Protein AF-G2KP78-F1 (afdb_monomer)

Sequence (325 aa):
MATDKDKNTEANTQAKPIDFTPARAVVQDGGVITPQSLPDDLTDRQARVMSVLPDAAAATGVAPELLVGMWGRESEFSTHDTMTSPTGVKGDFQVSRVAVVETLAKNGGEIAERLDAQGLKKQADKIEKIHEKAKDMDGDEIRSFVKKNGNLIDSLREAPEATTYTAAFYSKDIAQKLDVDPAEPDSFPIVYAGYNIGPGNAQKLQDGKAASGWEVDANKGLAGKASADKQISSYEKAIEKKLEDPTGQKMLSIVEDVQEQACRPGKSAAATYAPEGELQASMPALRTAFSIAALGDYQRAGTTVDATMEQQFRQAPIAPPMPGA

Organism: Micavibrio aeruginosavorus (strain ARL-13) (NCBI:txid856793)

Foldseek 3Di:
DDDDDDDDDDPPPPPDPDPPPDPQQDDDDDQFDGLVLDDPPDAPLLSQLLRALLVLCVVQVAASLLLLLQLCLQDVSDPDLWDADPVRQTASNSADLLLLLVLLLDCLQVLLVVCVVRVNNVLSVLSVVSNVVRVPDDSVRSVVVCVVCVVSSRVLRSRSNSVSNSVSSSLSVLCVLLVHRSNDLLCSLLSQCCRQQNSVQSNCLVVFHHGDDPSCVVVCVQQNRDTSVSSSVSSSCSSVVSCPPPVNVVSVVSSVSSVVVVVDPDPRPDPDDDPDDDDPDDPPVVVVVVVVVVVVVVPVPDPDDDDDDDDDDDDDDDDDDDDDD

pLDDT: mean 71.1, std 26.06, range [21.25, 98.0]

Secondary structure (DSSP, 8-state):
--------------PPPP----------SS----GGGS-TTS-HHHHHHHTTHHHHHHHHT--HHHHHHHHHHHHTT--SS--B-TTS-BTTTTB-HHHHHHHHHHHHHHHHHHHHHTT-HHHHHHHHHHHHHHTT--HHHHHHHHHHSHHHHHHHHSSHHHHHHHHHHHHHHHHHHHT--TTSGGGHHHHHHHHHH-HHHHHHHHTTPPP-SHHHHHTTTTT-S--HHHHHHHHHHHHHHHHHSHHHHHHHHHHHHHHHHHH-TTSSS------SS-----GGGHHHHHHHHTTTTSSSS-----S-------------PPPP-

Mean predicted aligned error: 15.04 Å

Radius of gyration: 27.26 Å; Cα contacts (8 Å, |Δi|>4): 366; chains: 1; bounding box: 86×87×80 Å

Structure (mmCIF, N/CA/C/O backbone):
data_AF-G2KP78-F1
#
_entry.id   AF-G2KP78-F1
#
loop_
_atom_site.group_PDB
_atom_site.id
_atom_site.type_symbol
_atom_site.label_atom_id
_atom_site.label_alt_id
_atom_site.label_comp_id
_atom_site.label_asym_id
_atom_site.label_entity_id
_atom_site.label_seq_id
_atom_site.pdbx_PDB_ins_code
_atom_site.Cartn_x
_atom_site.Cartn_y
_atom_site.Cartn_z
_atom_site.occupancy
_atom_site.B_iso_or_equiv
_atom_site.auth_seq_id
_atom_site.auth_comp_id
_atom_site.auth_asym_id
_atom_site.auth_atom_id
_atom_site.pdbx_PDB_model_num
ATOM 1 N N . MET A 1 1 ? -9.281 55.910 44.822 1.00 38.81 1 MET A N 1
ATOM 2 C CA . MET A 1 1 ? -8.156 56.113 43.882 1.00 38.81 1 MET A CA 1
ATOM 3 C C . MET A 1 1 ? -7.027 55.226 44.389 1.00 38.81 1 MET A C 1
ATOM 5 O O . MET A 1 1 ? -6.510 55.513 45.452 1.00 38.81 1 MET A O 1
ATOM 9 N N . ALA A 1 2 ? -6.917 53.976 43.940 1.00 37.97 2 ALA A N 1
ATOM 10 C CA . ALA A 1 2 ? -6.355 53.537 42.657 1.00 37.97 2 ALA A CA 1
ATOM 11 C C . ALA A 1 2 ? -4.855 53.855 42.546 1.00 37.97 2 ALA A C 1
ATOM 13 O O . ALA A 1 2 ? -4.501 55.002 42.296 1.00 37.97 2 ALA A O 1
ATOM 14 N N . THR A 1 3 ? -4.012 52.837 42.737 1.00 36.44 3 THR A N 1
ATOM 15 C CA . THR A 1 3 ? -2.815 52.529 41.927 1.00 36.44 3 THR A CA 1
ATOM 16 C C . THR A 1 3 ? -2.211 51.211 42.418 1.00 36.44 3 THR A C 1
ATOM 18 O O . THR A 1 3 ? -1.339 51.190 43.271 1.00 36.44 3 THR A O 1
ATOM 21 N N . ASP A 1 4 ? -2.694 50.110 41.848 1.00 37.56 4 ASP A N 1
ATOM 22 C CA . ASP A 1 4 ? -1.896 48.902 41.648 1.00 37.56 4 ASP A CA 1
ATOM 23 C C . ASP A 1 4 ? -2.006 48.597 40.155 1.00 37.56 4 ASP A C 1
ATOM 25 O O . ASP A 1 4 ? -3.114 48.417 39.644 1.00 37.56 4 ASP A O 1
ATOM 29 N N . LYS A 1 5 ? -0.878 48.640 39.441 1.00 36.62 5 LYS A N 1
ATOM 30 C CA . LYS A 1 5 ? -0.760 48.112 38.081 1.00 36.62 5 LYS A CA 1
ATOM 31 C C . LYS A 1 5 ? 0.616 47.493 37.862 1.00 36.62 5 LYS A C 1
ATOM 33 O O . LYS A 1 5 ? 1.622 48.183 37.733 1.00 36.62 5 LYS A O 1
ATOM 38 N N . ASP A 1 6 ? 0.557 46.170 37.785 1.00 37.69 6 ASP A N 1
ATOM 39 C CA . ASP A 1 6 ? 1.068 45.360 36.683 1.00 37.69 6 ASP A CA 1
ATOM 40 C C . ASP A 1 6 ? 2.588 45.224 36.541 1.00 37.69 6 ASP A C 1
ATOM 42 O O . ASP A 1 6 ? 3.230 45.781 35.650 1.00 37.69 6 ASP A O 1
ATOM 46 N N . LYS A 1 7 ? 3.138 44.308 37.350 1.00 37.88 7 LYS A N 1
ATOM 47 C CA . LYS A 1 7 ? 4.215 43.431 36.881 1.00 37.88 7 LYS A CA 1
ATOM 48 C C . LYS A 1 7 ? 3.618 42.343 35.989 1.00 37.88 7 LYS A C 1
ATOM 50 O O . LYS A 1 7 ? 2.928 41.435 36.447 1.00 37.88 7 LYS A O 1
ATOM 55 N N . ASN A 1 8 ? 3.933 42.474 34.709 1.00 37.22 8 ASN A N 1
ATOM 56 C CA . ASN A 1 8 ? 3.762 41.495 33.650 1.00 37.22 8 ASN A CA 1
ATOM 57 C C . ASN A 1 8 ? 4.300 40.124 34.111 1.00 37.22 8 ASN A C 1
ATOM 59 O O . ASN A 1 8 ? 5.505 39.974 34.313 1.00 37.22 8 ASN A O 1
ATOM 63 N N . THR A 1 9 ? 3.409 39.156 34.334 1.00 34.81 9 THR A N 1
ATOM 64 C CA . THR A 1 9 ? 3.772 37.765 34.632 1.00 34.81 9 THR A CA 1
ATOM 65 C C . THR A 1 9 ? 3.407 36.931 33.415 1.00 34.81 9 THR A C 1
ATOM 67 O O . THR A 1 9 ? 2.241 36.864 33.028 1.00 34.81 9 THR A O 1
ATOM 70 N N . GLU A 1 10 ? 4.429 36.353 32.792 1.00 31.66 10 GLU A N 1
ATOM 71 C CA . GLU A 1 10 ? 4.324 35.441 31.660 1.00 31.66 10 GLU A CA 1
ATOM 72 C C . GLU A 1 10 ? 3.374 34.284 31.995 1.00 31.66 10 GLU A C 1
ATOM 74 O O . GLU A 1 10 ? 3.526 33.594 33.007 1.00 31.66 10 GLU A O 1
ATOM 79 N N . ALA A 1 11 ? 2.379 34.069 31.134 1.00 32.22 11 ALA A N 1
ATOM 80 C CA . ALA A 1 11 ? 1.513 32.906 31.200 1.00 32.22 11 ALA A CA 1
ATOM 81 C C . ALA A 1 11 ? 2.314 31.666 30.779 1.00 32.22 11 ALA A C 1
ATOM 83 O O . ALA A 1 11 ? 2.400 31.317 29.604 1.00 32.22 11 ALA A O 1
ATOM 84 N N . ASN A 1 12 ? 2.904 31.001 31.769 1.00 35.09 12 ASN A N 1
ATOM 85 C CA . ASN A 1 12 ? 3.394 29.637 31.662 1.00 35.09 12 ASN A CA 1
ATOM 86 C C . ASN A 1 12 ? 2.189 28.692 31.516 1.00 35.09 12 ASN A C 1
ATOM 88 O O . ASN A 1 12 ? 1.679 28.147 32.496 1.00 35.09 12 ASN A O 1
ATOM 92 N N . THR A 1 13 ? 1.688 28.521 30.293 1.00 30.89 13 THR A N 1
ATOM 93 C CA . THR A 1 13 ? 0.799 27.405 29.959 1.00 30.89 13 THR A CA 1
ATOM 94 C C . THR A 1 13 ? 1.632 26.134 29.871 1.00 30.89 13 THR A C 1
ATOM 96 O O . THR A 1 13 ? 2.035 25.706 28.791 1.00 30.89 13 THR A O 1
ATOM 99 N N . GLN A 1 14 ? 1.875 25.521 31.031 1.00 30.08 14 GLN A N 1
ATOM 100 C CA . GLN A 1 14 ? 2.181 24.099 31.119 1.00 30.08 14 GLN A CA 1
ATOM 101 C C . GLN A 1 14 ? 1.074 23.342 30.378 1.00 30.08 14 GLN A C 1
ATOM 103 O O . GLN A 1 14 ? -0.084 23.329 30.804 1.00 30.08 14 GLN A O 1
ATOM 108 N N . ALA A 1 15 ? 1.427 22.758 29.233 1.00 28.88 15 ALA A N 1
ATOM 109 C CA . ALA A 1 15 ? 0.562 21.845 28.510 1.00 28.88 15 ALA A CA 1
ATOM 110 C C . ALA A 1 15 ? 0.114 20.741 29.477 1.00 28.88 15 ALA A C 1
ATOM 112 O O . ALA A 1 15 ? 0.941 20.085 30.114 1.00 28.88 15 ALA A O 1
ATOM 113 N N . LYS A 1 16 ? -1.204 20.566 29.619 1.00 25.23 16 LYS A N 1
ATOM 114 C CA . LYS A 1 16 ? -1.759 19.432 30.360 1.00 25.23 16 LYS A CA 1
ATOM 115 C C . LYS A 1 16 ? -1.213 18.140 29.739 1.00 25.23 16 LYS A C 1
ATOM 117 O O . LYS A 1 16 ? -1.273 18.022 28.513 1.00 25.23 16 LYS A O 1
ATOM 122 N N . PRO A 1 17 ? -0.737 17.175 30.544 1.00 25.30 17 PRO A N 1
ATOM 123 C CA . PRO A 1 17 ? -0.445 15.846 30.040 1.00 25.30 17 PRO A CA 1
ATOM 124 C C . PRO A 1 17 ? -1.746 15.286 29.470 1.00 25.30 17 PRO A C 1
ATOM 126 O O . PRO A 1 17 ? -2.762 15.224 30.167 1.00 25.30 17 PRO A O 1
ATOM 129 N N . ILE A 1 18 ? -1.734 14.961 28.183 1.00 26.12 18 ILE A N 1
ATOM 130 C CA . ILE A 1 18 ? -2.812 14.201 27.565 1.00 26.12 18 ILE A CA 1
ATOM 131 C C . ILE A 1 18 ? -2.735 12.804 28.184 1.00 26.12 18 ILE A C 1
ATOM 133 O O . ILE A 1 18 ? -1.676 12.180 28.192 1.00 26.12 18 ILE A O 1
ATOM 137 N N . ASP A 1 19 ? -3.841 12.359 28.771 1.00 21.25 19 ASP A N 1
ATOM 138 C CA . ASP A 1 19 ? -3.992 11.014 29.313 1.00 21.25 19 ASP A CA 1
ATOM 139 C C . ASP A 1 19 ? -4.043 10.022 28.142 1.00 21.25 19 ASP A C 1
ATOM 141 O O . ASP A 1 19 ? -5.076 9.838 27.494 1.00 21.25 19 ASP A O 1
ATOM 145 N N . PHE A 1 20 ? -2.885 9.453 27.806 1.00 28.00 20 PHE A N 1
ATOM 146 C CA . PHE A 1 20 ? -2.743 8.416 26.792 1.00 28.00 20 PHE A CA 1
ATOM 147 C C . PHE A 1 20 ? -3.026 7.062 27.430 1.00 28.00 20 PHE A C 1
ATOM 149 O O . PHE A 1 20 ? -2.118 6.295 27.742 1.00 28.00 20 PHE A O 1
ATOM 156 N N . THR A 1 21 ? -4.305 6.750 27.613 1.00 22.20 21 THR A N 1
ATOM 157 C CA . THR A 1 21 ? -4.691 5.345 27.721 1.00 22.20 21 THR A CA 1
ATOM 158 C C . THR A 1 21 ? -4.672 4.782 26.294 1.00 22.20 21 THR A C 1
ATOM 160 O O . THR A 1 21 ? -5.535 5.180 25.505 1.00 22.20 21 THR A O 1
ATOM 163 N N . PRO A 1 22 ? -3.709 3.917 25.905 1.00 27.23 22 PRO A N 1
ATOM 164 C CA . PRO A 1 22 ? -3.783 3.230 24.619 1.00 27.23 22 PRO A CA 1
ATOM 165 C C . PRO A 1 22 ? -5.138 2.534 24.544 1.00 27.23 22 PRO A C 1
ATOM 167 O O . PRO A 1 22 ? -5.597 1.982 25.550 1.00 27.23 22 PRO A O 1
ATOM 170 N N . ALA A 1 23 ? -5.800 2.606 23.387 1.00 29.36 23 ALA A N 1
ATOM 171 C CA . ALA A 1 23 ? -7.042 1.886 23.155 1.00 29.36 23 ALA A CA 1
ATOM 172 C C . ALA A 1 23 ? -6.776 0.409 23.467 1.00 29.36 23 ALA A C 1
ATOM 174 O O . ALA A 1 23 ? -6.118 -0.295 22.706 1.00 29.36 23 ALA A O 1
ATOM 175 N N . ARG A 1 24 ? -7.198 -0.037 24.656 1.00 27.30 24 ARG A N 1
ATOM 176 C CA . ARG A 1 24 ? -7.090 -1.431 25.061 1.00 27.30 24 ARG A CA 1
ATOM 177 C C . ARG A 1 24 ? -7.994 -2.202 24.114 1.00 27.30 24 ARG A C 1
ATOM 179 O O . ARG A 1 24 ? -9.211 -2.150 24.268 1.00 27.30 24 ARG A O 1
ATOM 186 N N . ALA A 1 25 ? -7.396 -2.885 23.146 1.00 30.06 25 ALA A N 1
ATOM 187 C CA . ALA A 1 25 ? -8.075 -3.937 22.417 1.00 30.06 25 ALA A CA 1
ATOM 188 C C . ALA A 1 25 ? -8.520 -4.997 23.444 1.00 30.06 25 ALA A C 1
ATOM 190 O O . ALA A 1 25 ? -7.713 -5.628 24.125 1.00 30.06 25 ALA A O 1
ATOM 191 N N . VAL A 1 26 ? -9.832 -5.090 23.605 1.00 26.08 26 VAL A N 1
ATOM 192 C CA . VAL A 1 26 ? -10.630 -6.057 24.370 1.00 26.08 26 VAL A CA 1
ATOM 193 C C . VAL A 1 26 ? -11.561 -6.594 23.266 1.00 26.08 26 VAL A C 1
ATOM 195 O O . VAL A 1 26 ? -12.234 -5.771 22.659 1.00 26.08 26 VAL A O 1
ATOM 198 N N . VAL A 1 27 ? -11.630 -7.867 22.857 1.00 33.38 27 VAL A N 1
ATOM 199 C CA . VAL A 1 27 ? -11.401 -9.163 23.518 1.00 33.38 27 VAL A CA 1
ATOM 200 C C . VAL A 1 27 ? -11.280 -10.293 22.472 1.00 33.38 27 VAL A C 1
ATOM 202 O O . VAL A 1 27 ? -11.723 -10.139 21.342 1.00 33.38 27 VAL A O 1
ATOM 205 N N . GLN A 1 28 ? -10.688 -11.407 22.926 1.00 35.19 28 GLN A N 1
ATOM 206 C CA . GLN A 1 28 ? -10.781 -12.817 22.493 1.00 35.19 28 GLN A CA 1
ATOM 207 C C . GLN A 1 28 ? -11.704 -13.148 21.306 1.00 35.19 28 GLN A C 1
ATOM 209 O O . GLN A 1 28 ? -12.911 -13.266 21.476 1.00 35.19 28 GLN A O 1
ATOM 214 N N . ASP A 1 29 ? -11.094 -13.367 20.146 1.00 37.50 29 ASP A N 1
ATOM 215 C CA . ASP A 1 29 ? -11.251 -14.516 19.236 1.00 37.50 29 ASP A CA 1
ATOM 216 C C . ASP A 1 29 ? -10.843 -14.048 17.835 1.00 37.50 29 ASP A C 1
ATOM 218 O O . ASP A 1 29 ? -11.456 -13.156 17.263 1.00 37.50 29 ASP A O 1
ATOM 222 N N . GLY A 1 30 ? -9.775 -14.638 17.291 1.00 35.88 30 GLY A N 1
ATOM 223 C CA . GLY A 1 30 ? -9.313 -14.366 15.926 1.00 35.88 30 GLY A CA 1
ATOM 224 C C . GLY A 1 30 ? -8.318 -13.206 15.790 1.00 35.88 30 GLY A C 1
ATOM 225 O O . GLY A 1 30 ? -8.687 -12.066 15.544 1.00 35.88 30 GLY A O 1
ATOM 226 N N . GLY A 1 31 ? -7.023 -13.519 15.877 1.00 40.47 31 GLY A N 1
ATOM 227 C CA . GLY A 1 31 ? -5.983 -12.809 15.114 1.00 40.47 31 GLY A CA 1
ATOM 228 C C . GLY A 1 31 ? -5.539 -11.407 15.550 1.00 40.47 31 GLY A C 1
ATOM 229 O O . GLY A 1 31 ? -4.665 -10.851 14.893 1.00 40.47 31 GLY A O 1
ATOM 230 N N . VAL A 1 32 ? -6.055 -10.819 16.633 1.00 42.69 32 VAL A N 1
ATOM 231 C CA . VAL A 1 32 ? -5.582 -9.490 17.071 1.00 42.69 32 VAL A CA 1
ATOM 232 C C . VAL A 1 32 ? -4.235 -9.595 17.793 1.00 42.69 32 VAL A C 1
ATOM 234 O O . VAL A 1 32 ? -4.123 -10.231 18.844 1.00 42.69 32 VAL A O 1
ATOM 237 N N . ILE A 1 33 ? -3.220 -8.916 17.253 1.00 47.09 33 ILE A N 1
ATOM 238 C CA . ILE A 1 33 ? -1.920 -8.702 17.901 1.00 47.09 33 ILE A CA 1
ATOM 239 C C . ILE A 1 33 ? -2.171 -7.885 19.164 1.00 47.09 33 ILE A C 1
ATOM 241 O O . ILE A 1 33 ? -2.498 -6.698 19.105 1.00 47.09 33 ILE A O 1
ATOM 245 N N . THR A 1 34 ? -2.060 -8.509 20.333 1.00 44.66 34 THR A N 1
ATOM 246 C CA . THR A 1 34 ? -2.176 -7.761 21.584 1.00 44.66 34 THR A CA 1
ATOM 247 C C . THR A 1 34 ? -1.011 -6.775 21.684 1.00 44.66 34 THR A C 1
ATOM 249 O O . THR A 1 34 ? 0.121 -7.192 21.453 1.00 44.66 34 THR A O 1
ATOM 252 N N . PRO A 1 35 ? -1.215 -5.516 22.112 1.00 43.72 35 PRO A N 1
ATOM 253 C CA . PRO A 1 35 ? -0.131 -4.535 22.244 1.00 43.72 35 PRO A CA 1
ATOM 254 C C . PRO A 1 35 ? 1.081 -5.018 23.062 1.00 43.72 35 PRO A C 1
ATOM 256 O O . PRO A 1 35 ? 2.176 -4.509 22.883 1.00 43.72 35 PRO A O 1
ATOM 259 N N . GLN A 1 36 ? 0.897 -6.021 23.930 1.00 46.25 36 GLN A N 1
ATOM 260 C CA . GLN A 1 36 ? 1.955 -6.643 24.734 1.00 46.25 36 GLN A CA 1
ATOM 261 C C . GLN A 1 36 ? 2.979 -7.468 23.933 1.00 46.25 36 GLN A C 1
ATOM 263 O O . GLN A 1 36 ? 4.016 -7.811 24.492 1.00 46.25 36 GLN A O 1
ATOM 268 N N . SER A 1 37 ? 2.702 -7.829 22.674 1.00 57.62 37 SER A N 1
ATOM 269 C CA . SER A 1 37 ? 3.641 -8.578 21.823 1.00 57.62 37 SER A CA 1
ATOM 270 C C . SER A 1 37 ? 4.462 -7.688 20.889 1.00 57.62 37 SER A C 1
ATOM 272 O O . SER A 1 37 ? 5.341 -8.199 20.201 1.00 57.62 37 SER A O 1
ATOM 274 N N . LEU A 1 38 ? 4.180 -6.382 20.835 1.00 68.69 38 LEU A N 1
ATOM 275 C CA . LEU A 1 38 ? 4.970 -5.436 20.050 1.00 68.69 38 LEU A CA 1
ATOM 276 C C . LEU A 1 38 ? 6.119 -4.874 20.903 1.00 68.69 38 LEU A C 1
ATOM 278 O O . LEU A 1 38 ? 5.926 -4.649 22.097 1.00 68.69 38 LEU A O 1
ATOM 282 N N . PRO A 1 39 ? 7.304 -4.622 20.320 1.00 72.69 39 PRO A N 1
ATOM 283 C CA . PRO A 1 39 ? 8.397 -3.983 21.044 1.00 72.69 39 PRO A CA 1
ATOM 284 C C . PRO A 1 39 ? 8.035 -2.577 21.543 1.00 72.69 39 PRO A C 1
ATOM 286 O O . PRO A 1 39 ? 7.486 -1.766 20.796 1.00 72.69 39 PRO A O 1
ATOM 289 N N . ASP A 1 40 ? 8.423 -2.265 22.783 1.00 75.38 40 ASP A N 1
ATOM 290 C CA . ASP A 1 40 ? 8.156 -0.972 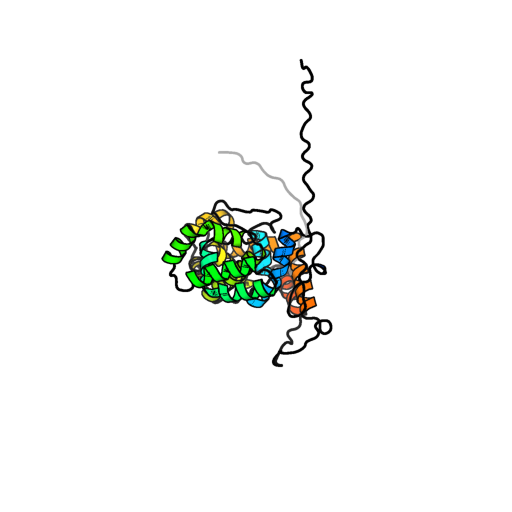23.438 1.00 75.38 40 ASP A CA 1
ATOM 291 C C . ASP A 1 40 ? 8.904 0.216 22.799 1.00 75.38 40 ASP A C 1
ATOM 293 O O . ASP A 1 40 ? 8.621 1.374 23.104 1.00 75.38 40 ASP A O 1
ATOM 297 N N . ASP A 1 41 ? 9.885 -0.048 21.934 1.00 82.06 41 ASP A N 1
ATOM 298 C CA . ASP A 1 41 ? 10.701 0.964 21.259 1.00 82.06 41 ASP A CA 1
ATOM 299 C C . ASP A 1 41 ? 10.168 1.348 19.862 1.00 82.06 41 ASP A C 1
ATOM 301 O O . ASP A 1 41 ? 10.848 2.047 19.107 1.00 82.06 41 ASP A O 1
ATOM 305 N N . LEU A 1 42 ? 8.960 0.898 19.501 1.00 82.06 42 LEU A N 1
ATOM 306 C CA . LEU A 1 42 ? 8.222 1.407 18.344 1.00 82.06 42 LEU A CA 1
ATOM 307 C C . LEU A 1 42 ? 7.562 2.755 18.660 1.00 82.06 42 LEU A C 1
ATOM 309 O O . LEU A 1 42 ? 7.085 2.998 19.767 1.00 82.06 42 LEU A O 1
ATOM 313 N N . THR A 1 43 ? 7.462 3.629 17.657 1.00 84.25 43 THR A N 1
ATOM 314 C CA . THR A 1 43 ? 6.568 4.794 17.763 1.00 84.25 43 THR A CA 1
ATOM 315 C C . THR A 1 43 ? 5.100 4.350 17.729 1.00 84.25 43 THR A C 1
ATOM 317 O O . THR A 1 43 ? 4.790 3.288 17.189 1.00 84.25 43 THR A O 1
ATOM 320 N N . ASP A 1 44 ? 4.173 5.180 18.229 1.00 81.56 44 ASP A N 1
ATOM 321 C CA . ASP A 1 44 ? 2.722 4.910 18.132 1.00 81.56 44 ASP A CA 1
ATOM 322 C C . ASP A 1 44 ? 2.303 4.604 16.688 1.00 81.56 44 ASP A C 1
ATOM 324 O O . ASP A 1 44 ? 1.610 3.628 16.409 1.00 81.56 44 ASP A O 1
ATOM 328 N N . ARG A 1 45 ? 2.803 5.403 15.741 1.00 84.81 45 ARG A N 1
ATOM 329 C CA . ARG A 1 45 ? 2.499 5.229 14.324 1.00 84.81 45 ARG A CA 1
ATOM 330 C C . ARG A 1 45 ? 2.985 3.879 13.791 1.00 84.81 45 ARG A C 1
ATOM 332 O O . ARG A 1 45 ? 2.221 3.190 13.119 1.00 84.81 45 ARG A O 1
ATOM 339 N N . GLN A 1 46 ? 4.214 3.481 14.127 1.00 87.25 46 GLN A N 1
ATOM 340 C CA . GLN A 1 46 ? 4.770 2.182 13.736 1.00 87.25 46 GLN A CA 1
ATOM 341 C C . GLN A 1 46 ? 4.003 1.024 14.371 1.00 87.25 46 GLN A C 1
ATOM 343 O O . GLN A 1 46 ? 3.660 0.071 13.675 1.00 87.25 46 GLN A O 1
ATOM 348 N N . ALA A 1 47 ? 3.673 1.124 15.660 1.00 84.50 47 ALA A N 1
ATOM 349 C CA . ALA A 1 47 ? 2.888 0.115 16.360 1.00 84.50 47 ALA A CA 1
ATOM 350 C C . ALA A 1 47 ? 1.509 -0.088 15.710 1.00 84.50 47 ALA A C 1
ATOM 352 O O . ALA A 1 47 ? 1.064 -1.222 15.567 1.00 84.50 47 ALA A O 1
ATOM 353 N N . ARG A 1 48 ? 0.866 0.989 15.242 1.00 86.44 48 ARG A N 1
ATOM 354 C CA . ARG A 1 48 ? -0.434 0.937 14.550 1.00 86.44 48 ARG A CA 1
ATOM 355 C C . ARG A 1 48 ? -0.362 0.374 13.128 1.00 86.44 48 ARG A C 1
ATOM 357 O O . ARG A 1 48 ? -1.306 -0.269 12.683 1.00 86.44 48 ARG A O 1
ATOM 364 N N . VAL A 1 49 ? 0.739 0.579 12.397 1.00 89.75 49 VAL A N 1
ATOM 365 C CA . VAL A 1 49 ? 0.967 -0.161 11.138 1.00 89.75 49 VAL A CA 1
ATOM 366 C C . VAL A 1 49 ? 1.126 -1.649 11.449 1.00 89.75 49 VAL A C 1
ATOM 368 O O . VAL A 1 49 ? 0.438 -2.487 10.866 1.00 89.75 49 VAL A O 1
ATOM 371 N N . MET A 1 50 ? 1.996 -1.968 12.406 1.00 86.00 50 MET A N 1
ATOM 372 C CA . MET A 1 50 ? 2.339 -3.341 12.771 1.00 86.00 50 MET A CA 1
ATOM 373 C C . MET A 1 50 ? 1.178 -4.113 13.392 1.00 86.00 50 MET A C 1
ATOM 375 O O . MET A 1 50 ? 1.129 -5.328 13.237 1.00 86.00 50 MET A O 1
ATOM 379 N N . SER A 1 51 ? 0.220 -3.437 14.033 1.00 83.12 51 SER A N 1
ATOM 380 C CA . SER A 1 51 ? -0.960 -4.088 14.604 1.00 83.12 51 SER A CA 1
ATOM 381 C C . SER A 1 51 ? -1.886 -4.694 13.548 1.00 83.12 51 SER A C 1
ATOM 383 O O . SER A 1 51 ? -2.661 -5.580 13.887 1.00 83.12 51 SER A O 1
ATOM 385 N N . VAL A 1 52 ? -1.822 -4.225 12.293 1.00 85.88 52 VAL A N 1
ATOM 386 C CA . VAL A 1 52 ? -2.717 -4.686 11.217 1.00 85.88 52 VAL A CA 1
ATOM 387 C C . VAL A 1 52 ? -1.993 -5.282 10.009 1.00 85.88 52 VAL A C 1
ATOM 389 O O . VAL A 1 52 ? -2.619 -5.991 9.227 1.00 85.88 52 VAL A O 1
ATOM 392 N N . LEU A 1 53 ? -0.695 -5.009 9.825 1.00 89.44 53 LEU A N 1
ATOM 393 C CA . LEU A 1 53 ? 0.064 -5.464 8.652 1.00 89.44 53 LEU A CA 1
ATOM 394 C C . LEU A 1 53 ? 0.028 -6.992 8.471 1.00 89.44 53 LEU A C 1
ATOM 396 O O . LEU A 1 53 ? -0.246 -7.420 7.349 1.00 89.44 53 LEU A O 1
ATOM 400 N N . PRO A 1 54 ? 0.220 -7.826 9.514 1.00 84.44 54 PRO A N 1
ATOM 401 C CA . PRO A 1 54 ? 0.158 -9.280 9.357 1.00 84.44 54 PRO A CA 1
ATOM 402 C C . PRO A 1 54 ? -1.223 -9.786 8.913 1.00 84.44 54 PRO A C 1
ATOM 404 O O . PRO A 1 54 ? -1.293 -10.666 8.056 1.00 84.44 54 PRO A O 1
ATOM 407 N N . ASP A 1 55 ? -2.317 -9.208 9.428 1.00 83.06 55 ASP A N 1
ATOM 408 C CA . ASP A 1 55 ? -3.671 -9.559 8.971 1.00 83.06 55 ASP A CA 1
ATOM 409 C C . ASP A 1 55 ? -3.928 -9.066 7.543 1.00 83.06 55 ASP A C 1
ATOM 411 O O . ASP A 1 55 ? -4.471 -9.803 6.728 1.00 83.06 55 ASP A O 1
ATOM 415 N N . ALA A 1 56 ? -3.488 -7.853 7.200 1.00 87.12 56 ALA A N 1
ATOM 416 C CA . ALA A 1 56 ? -3.613 -7.321 5.845 1.00 87.12 56 ALA A CA 1
ATOM 417 C C . ALA A 1 56 ? -2.860 -8.183 4.815 1.00 87.12 56 ALA A C 1
ATOM 419 O O . ALA A 1 56 ? -3.388 -8.439 3.731 1.00 87.12 56 ALA A O 1
ATOM 420 N N . ALA A 1 57 ? -1.664 -8.672 5.158 1.00 84.62 57 ALA A N 1
ATOM 421 C CA . ALA A 1 57 ? -0.908 -9.623 4.345 1.00 84.62 57 ALA A CA 1
ATOM 422 C C . ALA A 1 57 ? -1.682 -10.939 4.167 1.00 84.62 57 ALA A C 1
ATOM 424 O O . ALA A 1 57 ? -1.937 -11.364 3.040 1.00 84.62 57 ALA A O 1
ATOM 425 N N . ALA A 1 58 ? -2.157 -11.535 5.266 1.00 82.75 58 ALA A N 1
ATOM 426 C CA . ALA A 1 58 ? -2.920 -12.783 5.234 1.00 82.75 58 ALA A CA 1
ATOM 427 C C . ALA A 1 58 ? -4.237 -12.662 4.443 1.00 82.75 58 ALA A C 1
ATOM 429 O O . ALA A 1 58 ? -4.589 -13.554 3.676 1.00 82.75 58 ALA A O 1
ATOM 430 N N . ALA A 1 59 ? -4.946 -11.540 4.582 1.00 83.19 59 ALA A N 1
ATOM 431 C CA . ALA A 1 59 ? -6.192 -11.247 3.874 1.00 83.19 59 ALA A CA 1
ATOM 432 C C . ALA A 1 59 ? -6.017 -11.157 2.354 1.00 83.19 59 ALA A C 1
ATOM 434 O O . ALA A 1 59 ? -6.924 -11.461 1.575 1.00 83.19 59 ALA A O 1
ATOM 435 N N . THR A 1 60 ? -4.855 -10.672 1.925 1.00 88.00 60 THR A N 1
ATOM 436 C CA . THR A 1 60 ? -4.619 -10.314 0.528 1.00 88.00 60 THR A CA 1
ATOM 437 C C . THR A 1 60 ? -3.757 -11.321 -0.216 1.00 88.00 60 THR A C 1
ATOM 439 O O . THR A 1 60 ? -3.783 -11.316 -1.446 1.00 88.00 60 THR A O 1
ATOM 442 N N . GLY A 1 61 ? -3.035 -12.184 0.505 1.00 82.88 61 GLY A N 1
ATOM 443 C CA . GLY A 1 61 ? -2.009 -13.064 -0.054 1.00 82.88 61 GLY A CA 1
ATOM 444 C C . GLY A 1 61 ? -0.731 -12.320 -0.448 1.00 82.88 61 GLY A C 1
ATOM 445 O O . GLY A 1 61 ? 0.155 -12.912 -1.048 1.00 82.88 61 GLY A O 1
ATOM 446 N N . VAL A 1 62 ? -0.627 -11.024 -0.139 1.00 87.06 62 VAL A N 1
ATOM 447 C CA . VAL A 1 62 ? 0.571 -10.229 -0.416 1.00 87.06 62 VAL A CA 1
ATOM 448 C C . VAL A 1 62 ? 1.623 -10.546 0.639 1.00 87.06 62 VAL A C 1
ATOM 450 O O . VAL A 1 62 ? 1.334 -10.469 1.836 1.00 87.06 62 VAL A O 1
ATOM 453 N N . ALA A 1 63 ? 2.844 -10.857 0.204 1.00 85.50 63 ALA A N 1
ATOM 454 C CA . ALA A 1 63 ? 3.950 -11.130 1.111 1.00 85.50 63 ALA A CA 1
ATOM 455 C C . ALA A 1 63 ? 4.193 -9.950 2.076 1.00 85.50 63 ALA A C 1
ATOM 457 O O . ALA A 1 63 ? 4.249 -8.791 1.633 1.00 85.50 63 ALA A O 1
ATOM 458 N N . PRO A 1 64 ? 4.373 -10.198 3.386 1.00 86.75 64 PRO A N 1
ATOM 459 C CA . PRO A 1 64 ? 4.707 -9.137 4.326 1.00 86.75 64 PRO A CA 1
ATOM 460 C C . PRO A 1 64 ? 5.993 -8.387 3.969 1.00 86.75 64 PRO A C 1
ATOM 462 O O . PRO A 1 64 ? 6.076 -7.186 4.206 1.00 86.75 64 PRO A O 1
ATOM 465 N N . GLU A 1 65 ? 6.963 -9.057 3.351 1.00 89.38 65 GLU A N 1
ATOM 466 C CA . GLU A 1 65 ? 8.206 -8.484 2.841 1.00 89.38 65 GLU A CA 1
ATOM 467 C C . GLU A 1 65 ? 7.937 -7.384 1.823 1.00 89.38 65 GLU A C 1
ATOM 469 O O . GLU A 1 65 ? 8.486 -6.287 1.933 1.00 89.38 65 GLU A O 1
ATOM 474 N N . LEU A 1 66 ? 7.026 -7.618 0.880 1.00 91.81 66 LEU A N 1
ATOM 475 C CA . LEU A 1 66 ? 6.630 -6.586 -0.066 1.00 91.81 66 LEU A CA 1
ATOM 476 C C . LEU A 1 66 ? 6.012 -5.385 0.666 1.00 91.81 66 LEU A C 1
ATOM 478 O O . LEU A 1 66 ? 6.402 -4.246 0.415 1.00 91.81 66 LEU A O 1
ATOM 482 N N . LEU A 1 67 ? 5.106 -5.615 1.622 1.00 94.00 67 LEU A N 1
ATOM 483 C CA . LEU A 1 67 ? 4.463 -4.531 2.378 1.00 94.00 67 LEU A CA 1
ATOM 484 C C . LEU A 1 67 ? 5.454 -3.745 3.250 1.00 94.00 67 LEU A C 1
ATOM 486 O O . LEU A 1 67 ? 5.411 -2.515 3.266 1.00 94.00 67 LEU A O 1
ATOM 490 N N . VAL A 1 68 ? 6.369 -4.419 3.946 1.00 92.81 68 VAL A N 1
ATOM 491 C CA . VAL A 1 68 ? 7.397 -3.778 4.779 1.00 92.81 68 VAL A CA 1
ATOM 492 C C . VAL A 1 68 ? 8.383 -2.999 3.911 1.00 92.81 68 VAL A C 1
ATOM 494 O O . VAL A 1 68 ? 8.706 -1.853 4.229 1.00 92.81 68 VAL A O 1
ATOM 497 N N . GLY A 1 69 ? 8.816 -3.566 2.785 1.00 91.12 69 GLY A N 1
ATOM 498 C CA . GLY A 1 69 ? 9.704 -2.890 1.843 1.00 91.12 69 GLY A CA 1
ATOM 499 C C . GLY A 1 69 ? 9.056 -1.650 1.228 1.00 91.12 69 GLY A C 1
ATOM 500 O O . GLY A 1 69 ? 9.681 -0.589 1.171 1.00 91.12 69 GLY A O 1
ATOM 501 N N . MET A 1 70 ? 7.773 -1.737 0.860 1.00 95.00 70 MET A N 1
ATOM 502 C CA . MET A 1 70 ? 6.979 -0.590 0.415 1.00 95.00 70 MET A CA 1
ATOM 503 C C . MET A 1 70 ? 6.853 0.470 1.510 1.00 95.00 70 MET A C 1
ATOM 505 O O . MET A 1 70 ? 7.107 1.640 1.249 1.00 95.00 70 MET A O 1
ATOM 509 N N . TRP A 1 71 ? 6.520 0.090 2.743 1.00 94.56 71 TRP A N 1
ATOM 510 C CA . TRP A 1 71 ? 6.409 1.032 3.859 1.00 94.56 71 TRP A CA 1
ATOM 511 C C . TRP A 1 71 ? 7.728 1.777 4.117 1.00 94.56 71 TRP A C 1
ATOM 513 O O . TRP A 1 71 ? 7.749 3.009 4.231 1.00 94.56 71 TRP A O 1
ATOM 523 N N . GLY A 1 72 ? 8.843 1.045 4.130 1.00 92.06 72 GLY A N 1
ATOM 524 C CA . GLY A 1 72 ? 10.178 1.617 4.252 1.00 92.06 72 GLY A CA 1
ATOM 525 C C . GLY A 1 72 ? 10.517 2.551 3.095 1.00 92.06 72 GLY A C 1
ATOM 526 O O . GLY A 1 72 ? 11.060 3.635 3.307 1.00 92.06 72 GLY A O 1
ATOM 527 N N . ARG A 1 73 ? 10.177 2.176 1.861 1.00 91.69 73 ARG A N 1
ATOM 528 C CA . ARG A 1 73 ? 10.521 2.973 0.683 1.00 91.69 73 ARG A CA 1
ATOM 529 C C . ARG A 1 73 ? 9.661 4.222 0.536 1.00 91.69 73 ARG A C 1
ATOM 531 O O . ARG A 1 73 ? 10.186 5.270 0.153 1.00 91.69 73 ARG A O 1
ATOM 538 N N . GLU A 1 74 ? 8.369 4.113 0.798 1.00 91.69 74 GLU A N 1
ATOM 539 C CA . GLU A 1 74 ? 7.409 5.200 0.625 1.00 91.69 74 GLU A CA 1
ATOM 540 C C . GLU A 1 74 ? 7.523 6.239 1.736 1.00 91.69 74 GLU A C 1
ATOM 542 O O . GLU A 1 74 ? 7.316 7.431 1.495 1.00 91.69 74 GLU A O 1
ATOM 547 N N . SER A 1 75 ? 7.869 5.812 2.954 1.00 90.38 75 SER A N 1
ATOM 548 C CA . SER A 1 75 ? 7.820 6.720 4.093 1.00 90.38 75 SER A CA 1
ATOM 549 C C . SER A 1 75 ? 8.909 6.573 5.145 1.00 90.38 75 SER A C 1
ATOM 551 O O . SER A 1 75 ? 8.817 7.208 6.194 1.00 90.38 75 SER A O 1
ATOM 553 N N . GLU A 1 76 ? 9.950 5.782 4.876 1.00 90.06 76 GLU A N 1
ATOM 554 C CA . GLU A 1 76 ? 11.052 5.549 5.820 1.00 90.06 76 GLU A CA 1
ATOM 555 C C . GLU A 1 76 ? 10.540 5.050 7.179 1.00 90.06 76 GLU A C 1
ATOM 557 O O . GLU A 1 76 ? 11.006 5.471 8.238 1.00 90.06 76 GLU A O 1
ATOM 562 N N . PHE A 1 77 ? 9.531 4.169 7.138 1.00 89.44 77 PHE A N 1
ATOM 563 C CA . PHE A 1 77 ? 8.848 3.643 8.322 1.00 89.44 77 PHE A CA 1
ATOM 564 C C . PHE A 1 77 ? 8.254 4.743 9.217 1.00 89.44 77 PHE A C 1
ATOM 566 O O . PHE A 1 77 ? 8.297 4.614 10.443 1.00 89.44 77 PHE A O 1
ATOM 573 N N . SER A 1 78 ? 7.767 5.828 8.590 1.00 79.62 78 SER A N 1
ATOM 574 C CA . SER A 1 78 ? 7.144 7.030 9.167 1.00 79.62 78 SER A CA 1
ATOM 575 C C . SER A 1 78 ? 7.180 7.118 10.691 1.00 79.62 78 SER A C 1
ATOM 577 O O . SER A 1 78 ? 6.366 6.521 11.394 1.00 79.62 78 SER A O 1
ATOM 579 N N . THR A 1 79 ? 8.046 7.978 11.212 1.00 66.75 79 THR A N 1
ATOM 580 C CA . THR A 1 79 ? 8.002 8.400 12.622 1.00 66.75 79 THR A CA 1
ATOM 581 C C . THR A 1 79 ? 7.212 9.694 12.837 1.00 66.75 79 THR A C 1
ATOM 583 O O . THR A 1 79 ? 7.084 10.146 13.970 1.00 66.75 79 THR A O 1
ATOM 586 N N . HIS A 1 80 ? 6.691 10.302 11.764 1.00 64.56 80 HIS A N 1
ATOM 587 C CA . HIS A 1 80 ? 6.060 11.623 11.781 1.00 64.56 80 HIS A CA 1
ATOM 588 C C . HIS A 1 80 ? 4.542 11.537 11.566 1.00 64.56 80 HIS A C 1
ATOM 590 O O . HIS A 1 80 ? 4.057 10.698 10.807 1.00 64.56 80 HIS A O 1
ATOM 596 N N . ASP A 1 81 ? 3.798 12.461 12.178 1.00 57.94 81 ASP A N 1
ATOM 597 C CA . ASP A 1 81 ? 2.326 12.451 12.181 1.00 57.94 81 ASP A CA 1
ATOM 598 C C . ASP A 1 81 ? 1.699 12.716 10.804 1.00 57.94 81 ASP A C 1
ATOM 600 O O . ASP A 1 81 ? 0.607 12.229 10.509 1.00 57.94 81 ASP A O 1
ATOM 604 N N . THR A 1 82 ? 2.391 13.462 9.938 1.00 59.41 82 THR A N 1
ATOM 605 C CA . THR A 1 82 ? 1.931 13.756 8.577 1.00 59.41 82 THR A CA 1
ATOM 606 C C . THR A 1 82 ? 3.072 13.658 7.580 1.00 59.41 82 THR A C 1
ATOM 608 O O . THR A 1 82 ? 4.061 14.382 7.686 1.00 59.41 82 THR A O 1
ATOM 611 N N . MET A 1 83 ? 2.887 12.839 6.548 1.00 65.56 83 MET A N 1
ATOM 612 C CA . MET A 1 83 ? 3.775 12.779 5.394 1.00 65.56 83 MET A CA 1
ATOM 613 C C . MET A 1 83 ? 2.979 13.040 4.127 1.00 65.56 83 MET A C 1
ATOM 615 O O . MET A 1 83 ? 2.140 12.227 3.753 1.00 65.56 83 MET A O 1
ATOM 619 N N . THR A 1 84 ? 3.230 14.181 3.486 1.00 70.88 84 THR A N 1
ATOM 620 C CA . THR A 1 84 ? 2.659 14.520 2.177 1.00 70.88 84 THR A CA 1
ATOM 621 C C . THR A 1 84 ? 3.793 14.700 1.185 1.00 70.88 84 THR A C 1
ATOM 623 O O . THR A 1 84 ? 4.667 15.539 1.399 1.00 70.88 84 THR A O 1
ATOM 626 N N . SER A 1 85 ? 3.783 13.936 0.099 1.00 67.69 85 SER A N 1
ATOM 627 C CA . SER A 1 85 ? 4.760 14.115 -0.969 1.00 67.69 85 SER A CA 1
ATOM 628 C C . SER A 1 85 ? 4.425 15.338 -1.844 1.00 67.69 85 SER A C 1
ATOM 630 O O . SER A 1 85 ? 3.271 15.783 -1.891 1.00 67.69 85 SER A O 1
ATOM 632 N N . PRO A 1 86 ? 5.387 15.841 -2.642 1.00 60.78 86 PRO A N 1
ATOM 633 C CA . PRO A 1 86 ? 5.125 16.876 -3.645 1.00 60.78 86 PRO A CA 1
ATOM 634 C C . PRO A 1 86 ? 4.075 16.482 -4.699 1.00 60.78 86 PRO A C 1
ATOM 636 O O . PRO A 1 86 ? 3.473 17.357 -5.317 1.00 60.78 86 PRO A O 1
ATOM 639 N N . THR A 1 87 ? 3.834 15.182 -4.906 1.00 64.00 87 THR A N 1
ATOM 640 C CA . THR A 1 87 ? 2.817 14.660 -5.836 1.00 64.00 87 THR A CA 1
ATOM 641 C C . THR A 1 87 ? 1.441 14.504 -5.178 1.00 64.00 87 THR A C 1
ATOM 643 O O . THR A 1 87 ? 0.491 14.045 -5.810 1.00 64.00 87 THR A O 1
ATOM 646 N N . GLY A 1 88 ? 1.304 14.909 -3.910 1.00 71.06 88 GLY A N 1
ATOM 647 C CA . GLY A 1 88 ? 0.061 14.828 -3.148 1.00 71.06 88 GLY A CA 1
ATOM 648 C C . GLY A 1 88 ? -0.254 13.422 -2.634 1.00 71.06 88 GLY A C 1
ATOM 649 O O . GLY A 1 88 ? -1.377 13.191 -2.158 1.00 71.06 88 GLY A O 1
ATOM 650 N N . VAL A 1 89 ? 0.706 12.486 -2.715 1.00 80.31 89 VAL A N 1
ATOM 651 C CA . VAL A 1 89 ? 0.610 11.205 -2.008 1.00 80.31 89 VAL A CA 1
ATOM 652 C C . VAL A 1 89 ? 0.768 11.392 -0.486 1.00 80.31 89 VAL A C 1
ATOM 654 O O . VAL A 1 89 ? 1.324 12.404 -0.060 1.00 80.31 89 VAL A O 1
ATOM 657 N N . LYS A 1 90 ? 0.140 10.535 0.337 1.00 84.31 90 LYS A N 1
ATOM 658 C CA . LYS A 1 90 ? 0.057 10.699 1.801 1.00 84.31 90 LYS A CA 1
ATOM 659 C C . LYS A 1 90 ? 0.058 9.361 2.536 1.00 84.31 90 LYS A C 1
ATOM 661 O O . LYS A 1 90 ? -0.447 8.379 1.992 1.00 84.31 90 LYS A O 1
ATOM 666 N N . GLY A 1 91 ? 0.527 9.388 3.782 1.00 85.56 91 GLY A N 1
ATOM 667 C CA . GLY A 1 91 ? 0.473 8.256 4.709 1.00 85.56 91 GLY A CA 1
ATOM 668 C C . GLY A 1 91 ? 1.699 7.358 4.667 1.00 85.56 91 GLY A C 1
ATOM 669 O O . GLY A 1 91 ? 2.650 7.618 3.933 1.00 85.56 91 GLY A O 1
ATOM 670 N N . ASP A 1 92 ? 1.646 6.272 5.430 1.00 90.50 92 ASP A N 1
ATOM 671 C CA . ASP A 1 92 ? 2.749 5.314 5.580 1.00 90.50 92 ASP A CA 1
ATOM 672 C C . ASP A 1 92 ? 3.133 4.645 4.256 1.00 90.50 92 ASP A C 1
ATOM 674 O O . ASP A 1 92 ? 4.306 4.415 3.979 1.00 90.50 92 ASP A O 1
ATOM 678 N N . PHE A 1 93 ? 2.143 4.410 3.397 1.00 93.25 93 PHE A N 1
ATOM 679 C CA . PHE A 1 93 ? 2.331 3.776 2.094 1.00 93.25 93 PHE A CA 1
ATOM 680 C C . PHE A 1 93 ? 2.222 4.760 0.926 1.00 93.25 93 PHE A C 1
ATOM 682 O O . PHE A 1 93 ? 2.247 4.340 -0.225 1.00 93.25 93 PHE A O 1
ATOM 689 N N . GLN A 1 94 ? 2.047 6.063 1.184 1.00 89.75 94 GLN A N 1
ATOM 690 C CA . GLN A 1 94 ? 1.934 7.082 0.131 1.00 89.75 94 GLN A CA 1
ATOM 691 C C . GLN A 1 94 ? 0.922 6.702 -0.983 1.00 89.75 94 GLN A C 1
ATOM 693 O O . GLN A 1 94 ? 1.151 6.900 -2.176 1.00 89.75 94 GLN A O 1
ATOM 698 N N . VAL A 1 95 ? -0.251 6.179 -0.610 1.00 88.00 95 VAL A N 1
ATOM 699 C CA . VAL A 1 95 ? -1.301 5.809 -1.579 1.00 88.00 95 VAL A CA 1
ATOM 700 C C . VAL A 1 95 ? -1.916 7.087 -2.167 1.00 88.00 95 VAL A C 1
ATOM 702 O O . VAL A 1 95 ? -2.185 8.043 -1.431 1.00 88.00 95 VAL A O 1
ATOM 705 N N . SER A 1 96 ? -2.183 7.153 -3.475 1.00 89.38 96 SER A N 1
ATOM 706 C CA . SER A 1 96 ? -2.892 8.293 -4.088 1.00 89.38 96 SER A CA 1
ATOM 707 C C . SER A 1 96 ? -4.386 8.299 -3.740 1.00 89.38 96 SER A C 1
ATOM 709 O O . SER A 1 96 ? -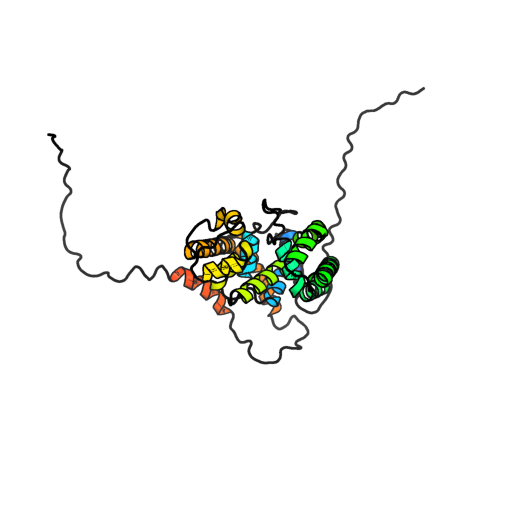4.979 7.252 -3.504 1.00 89.38 96 SER A O 1
ATOM 711 N N . ARG A 1 97 ? -5.045 9.470 -3.739 1.00 92.12 97 ARG A N 1
ATOM 712 C CA . ARG A 1 97 ? -6.495 9.535 -3.451 1.00 92.12 97 ARG A CA 1
ATOM 713 C C . ARG A 1 97 ? -7.334 8.698 -4.421 1.00 92.12 97 ARG A C 1
ATOM 715 O O . ARG A 1 97 ? -8.340 8.138 -4.005 1.00 92.12 97 ARG A O 1
ATOM 722 N N . VAL A 1 98 ? -6.935 8.651 -5.694 1.00 91.38 98 VAL A N 1
ATOM 723 C CA . VAL A 1 98 ? -7.628 7.858 -6.719 1.00 91.38 98 VAL A CA 1
ATOM 724 C C . VAL A 1 98 ? -7.463 6.373 -6.422 1.00 91.38 98 VAL A C 1
ATOM 726 O O . VAL A 1 98 ? -8.471 5.690 -6.317 1.00 91.38 98 VAL A O 1
ATOM 729 N N . ALA A 1 99 ? -6.236 5.910 -6.165 1.00 91.44 99 ALA A N 1
ATOM 730 C CA . ALA A 1 99 ? -5.980 4.512 -5.815 1.00 91.44 99 ALA A CA 1
ATOM 731 C C . ALA A 1 99 ? -6.721 4.086 -4.536 1.00 91.44 99 ALA A C 1
ATOM 733 O O . ALA A 1 99 ? -7.272 2.990 -4.495 1.00 91.44 99 ALA A O 1
ATOM 734 N N . VAL A 1 100 ? -6.824 4.965 -3.527 1.00 94.00 100 VAL A N 1
ATOM 735 C CA . VAL A 1 100 ? -7.663 4.706 -2.343 1.00 94.00 100 VAL A CA 1
ATOM 736 C C . VAL A 1 100 ? -9.110 4.474 -2.758 1.00 94.00 100 VAL A C 1
ATOM 738 O O . VAL A 1 100 ? -9.672 3.443 -2.421 1.00 94.00 100 VAL A O 1
ATOM 741 N N . VAL A 1 101 ? -9.726 5.398 -3.498 1.00 95.94 101 VAL A N 1
ATOM 742 C CA . VAL A 1 101 ? -11.148 5.264 -3.855 1.00 95.94 101 VAL A CA 1
ATOM 743 C C . VAL A 1 101 ? -11.391 4.072 -4.780 1.00 95.94 101 VAL A C 1
ATOM 745 O O . VAL A 1 101 ? -12.362 3.363 -4.561 1.00 95.94 101 VAL A O 1
ATOM 748 N N . GLU A 1 102 ? -10.515 3.798 -5.749 1.00 94.75 102 GLU A N 1
ATOM 749 C CA . GLU A 1 102 ? -10.612 2.607 -6.608 1.00 94.75 102 GLU A CA 1
ATOM 750 C C . GLU A 1 102 ? -10.516 1.308 -5.798 1.00 94.75 102 GLU A C 1
ATOM 752 O O . GLU A 1 102 ? -11.288 0.377 -6.024 1.00 94.75 102 GLU A O 1
ATOM 757 N N . THR A 1 103 ? -9.609 1.257 -4.819 1.00 96.44 103 THR A N 1
ATOM 758 C CA . THR A 1 103 ? -9.455 0.090 -3.941 1.00 96.44 103 THR A CA 1
ATOM 759 C C . THR A 1 103 ? -10.671 -0.071 -3.038 1.00 96.44 103 THR A C 1
ATOM 761 O O . THR A 1 103 ? -11.215 -1.166 -2.929 1.00 96.44 103 THR A O 1
ATOM 764 N N . LEU A 1 104 ? -11.150 1.015 -2.423 1.00 97.31 104 LEU A N 1
ATOM 765 C CA . LEU A 1 104 ? -12.321 0.978 -1.547 1.00 97.31 104 LEU A CA 1
ATOM 766 C C . LEU A 1 104 ? -13.623 0.732 -2.319 1.00 97.31 104 LEU A C 1
ATOM 768 O O . LEU A 1 104 ? -14.543 0.144 -1.764 1.00 97.31 104 LEU A O 1
ATOM 772 N N . ALA A 1 105 ? -13.722 1.120 -3.590 1.00 96.81 105 ALA A N 1
ATOM 773 C CA . ALA A 1 105 ? -14.867 0.788 -4.435 1.00 96.81 105 ALA A CA 1
ATOM 774 C C . ALA A 1 105 ? -15.029 -0.732 -4.582 1.00 96.81 105 ALA A C 1
ATOM 776 O O . ALA A 1 105 ? -16.141 -1.238 -4.492 1.00 96.81 105 ALA A O 1
ATOM 777 N N . LYS A 1 106 ? -13.922 -1.465 -4.728 1.00 95.88 106 LYS A N 1
ATOM 778 C CA . LYS A 1 106 ? -13.941 -2.922 -4.916 1.00 95.88 106 LYS A CA 1
ATOM 779 C C . LYS A 1 106 ? -13.912 -3.710 -3.612 1.00 95.88 106 LYS A C 1
ATOM 781 O O . LYS A 1 106 ? -14.666 -4.658 -3.449 1.00 95.88 106 LYS A O 1
ATOM 786 N N . ASN A 1 107 ? -13.041 -3.302 -2.695 1.00 97.06 107 ASN A N 1
ATOM 787 C CA . ASN A 1 107 ? -12.655 -4.076 -1.515 1.00 97.06 107 ASN A CA 1
ATOM 788 C C . ASN A 1 107 ? -13.105 -3.415 -0.200 1.00 97.06 107 ASN A C 1
ATOM 790 O O . ASN A 1 107 ? -12.797 -3.903 0.883 1.00 97.06 107 ASN A O 1
ATOM 794 N N . GLY A 1 108 ? -13.811 -2.281 -0.263 1.00 95.31 108 GLY A N 1
ATOM 795 C CA . GLY A 1 108 ? -14.124 -1.482 0.922 1.00 95.31 108 GLY A CA 1
ATOM 796 C C . GLY A 1 108 ? -15.007 -2.193 1.945 1.00 95.31 108 GLY A C 1
ATOM 797 O O . GLY A 1 108 ? -14.794 -1.987 3.134 1.00 95.31 108 GLY A O 1
ATOM 798 N N . GLY A 1 109 ? -15.930 -3.059 1.513 1.00 95.19 109 GLY A N 1
ATOM 799 C CA . GLY A 1 109 ? -16.722 -3.890 2.428 1.00 95.19 109 GLY A CA 1
ATOM 800 C C . GLY A 1 109 ? -15.846 -4.794 3.305 1.00 95.19 109 GLY A C 1
ATOM 801 O O . GLY A 1 109 ? -15.946 -4.738 4.527 1.00 95.19 109 GLY A O 1
ATOM 802 N N . GLU A 1 110 ? -14.919 -5.540 2.693 1.00 94.81 110 GLU A N 1
ATOM 803 C CA . GLU A 1 110 ? -14.001 -6.426 3.423 1.00 94.81 110 GLU A CA 1
ATOM 804 C C . GLU A 1 110 ? -13.053 -5.635 4.339 1.00 94.81 110 GLU A C 1
ATOM 806 O O . GLU A 1 110 ? -12.846 -5.996 5.497 1.00 94.81 110 GLU A O 1
ATOM 811 N N . ILE A 1 111 ? -12.502 -4.517 3.854 1.00 94.75 111 ILE A N 1
ATOM 812 C CA . ILE A 1 111 ? -11.612 -3.677 4.667 1.00 94.75 111 ILE A CA 1
ATOM 813 C C . ILE A 1 111 ? -12.365 -3.097 5.877 1.00 94.75 111 ILE A C 1
ATOM 815 O O . ILE A 1 111 ? -11.812 -3.040 6.977 1.00 94.75 111 ILE A O 1
ATOM 819 N N . ALA A 1 112 ? -13.617 -2.663 5.699 1.00 93.50 112 ALA A N 1
ATOM 820 C CA . ALA A 1 112 ? -14.431 -2.134 6.790 1.00 93.50 112 ALA A CA 1
ATOM 821 C C . ALA A 1 112 ? -14.742 -3.206 7.844 1.00 93.50 112 ALA A C 1
ATOM 823 O O . ALA A 1 112 ? -14.576 -2.933 9.031 1.00 93.50 112 ALA A O 1
ATOM 824 N N . GLU A 1 113 ? -15.117 -4.418 7.427 1.00 89.88 113 GLU A N 1
ATOM 825 C CA . GLU A 1 113 ? -15.386 -5.545 8.330 1.00 89.88 113 GLU A CA 1
ATOM 826 C C . GLU A 1 113 ? -14.165 -5.874 9.201 1.00 89.88 113 GLU A C 1
ATOM 828 O O . GLU A 1 113 ? -14.273 -5.949 10.427 1.00 89.88 113 GLU A O 1
ATOM 833 N N . ARG A 1 114 ? -12.977 -5.971 8.591 1.00 86.31 114 ARG A N 1
ATOM 834 C CA . ARG A 1 114 ? -11.722 -6.250 9.310 1.00 86.31 114 ARG A CA 1
ATOM 835 C C . ARG A 1 114 ? -11.356 -5.160 10.311 1.00 86.31 114 ARG A C 1
ATOM 837 O O . ARG A 1 114 ? -10.878 -5.461 11.405 1.00 86.31 114 ARG A O 1
ATOM 844 N N . LEU A 1 115 ? -11.569 -3.894 9.954 1.00 81.75 115 LEU A N 1
ATOM 845 C CA . LEU A 1 115 ? -11.312 -2.772 10.856 1.00 81.75 115 LEU A CA 1
ATOM 846 C C . LEU A 1 115 ? -12.329 -2.716 12.004 1.00 81.75 115 LEU A C 1
ATOM 848 O O . LEU A 1 115 ? -11.936 -2.445 13.138 1.00 81.75 115 LEU A O 1
ATOM 852 N N . ASP A 1 116 ? -13.614 -2.987 11.755 1.00 82.50 116 ASP A N 1
ATOM 853 C CA . ASP A 1 116 ? -14.634 -3.024 12.815 1.00 82.50 116 ASP A CA 1
ATOM 854 C C . ASP A 1 116 ? -14.361 -4.175 13.796 1.00 82.50 116 ASP A C 1
ATOM 856 O O . ASP A 1 116 ? -14.398 -3.961 15.009 1.00 82.50 116 ASP A O 1
ATOM 860 N N . ALA A 1 117 ? -13.957 -5.349 13.291 1.00 80.62 117 ALA A N 1
ATOM 861 C CA . ALA A 1 117 ? -13.541 -6.494 14.109 1.00 80.62 117 ALA A CA 1
ATOM 862 C C . ALA A 1 117 ? -12.350 -6.176 15.038 1.00 80.62 117 ALA A C 1
ATOM 864 O O . ALA A 1 117 ? -12.236 -6.735 16.125 1.00 80.62 117 ALA A O 1
ATOM 865 N N . GLN A 1 118 ? -11.500 -5.221 14.655 1.00 75.75 118 GLN A N 1
ATOM 866 C CA . GLN A 1 118 ? -10.378 -4.728 15.464 1.00 75.75 118 GLN A CA 1
ATOM 867 C C . GLN A 1 118 ? -10.740 -3.537 16.367 1.00 75.75 118 GLN A C 1
ATOM 869 O O . GLN A 1 118 ? -9.866 -2.920 16.976 1.00 75.75 118 GLN A O 1
ATOM 874 N N . GLY A 1 119 ? -12.021 -3.175 16.461 1.00 78.38 119 GLY A N 1
ATOM 875 C CA . GLY A 1 119 ? -12.491 -2.046 17.265 1.00 78.38 119 GLY A CA 1
ATOM 876 C C . GLY A 1 119 ? -12.236 -0.672 16.632 1.00 78.38 119 GLY A C 1
ATOM 877 O O . GLY A 1 119 ? -12.408 0.356 17.292 1.00 78.38 119 GLY A O 1
ATOM 878 N N . LEU A 1 120 ? -11.870 -0.613 15.347 1.00 84.00 120 LEU A N 1
ATOM 879 C CA . LEU A 1 120 ? -11.575 0.615 14.597 1.00 84.00 120 LEU A CA 1
ATOM 880 C C . LEU A 1 120 ? -12.810 1.135 13.845 1.00 84.00 120 LEU A C 1
ATOM 882 O O . LEU A 1 120 ? -12.740 1.570 12.692 1.00 84.00 120 LEU A O 1
ATOM 886 N N . LYS A 1 121 ? -13.959 1.142 14.530 1.00 86.88 121 LYS A N 1
ATOM 887 C CA . LYS A 1 121 ? -15.274 1.473 13.961 1.00 86.88 121 LYS A CA 1
ATOM 888 C C . LYS A 1 121 ? -15.315 2.796 13.194 1.00 86.88 121 LYS A C 1
ATOM 890 O O . LYS A 1 121 ? -15.893 2.890 12.119 1.00 86.88 121 LYS A O 1
ATOM 895 N N . LYS A 1 122 ? -14.643 3.834 13.704 1.00 90.75 122 LYS A N 1
ATOM 896 C CA . LYS A 1 122 ? -14.607 5.156 13.049 1.00 90.75 122 LYS A CA 1
ATOM 897 C C . LYS A 1 122 ? -13.964 5.110 11.660 1.00 90.75 122 LYS A C 1
ATOM 899 O O . LYS A 1 122 ? -14.325 5.913 10.801 1.00 90.75 122 LYS A O 1
ATOM 904 N N . GLN A 1 123 ? -12.971 4.250 11.459 1.00 92.12 123 GLN A N 1
ATOM 905 C CA . GLN A 1 123 ? -12.307 4.047 10.179 1.00 92.12 123 GLN A CA 1
ATOM 906 C C . GLN A 1 123 ? -13.181 3.168 9.279 1.00 92.12 123 GLN A C 1
ATOM 908 O O . GLN A 1 123 ? -13.392 3.541 8.125 1.00 92.12 123 GLN A O 1
ATOM 913 N N . ALA A 1 124 ? -13.749 2.086 9.823 1.00 91.44 124 ALA A N 1
ATOM 914 C CA . ALA A 1 124 ? -14.678 1.201 9.120 1.00 91.44 124 ALA A CA 1
ATOM 915 C C . ALA A 1 124 ? -15.876 1.968 8.528 1.00 91.44 124 ALA A C 1
ATOM 917 O O . ALA A 1 124 ? -16.071 1.944 7.314 1.00 91.44 124 ALA A O 1
ATOM 918 N N . ASP A 1 125 ? -16.580 2.771 9.335 1.00 94.94 125 ASP A N 1
ATOM 919 C CA . ASP A 1 125 ? -17.747 3.557 8.901 1.00 94.94 125 ASP A CA 1
ATOM 920 C C . ASP A 1 125 ? -17.398 4.537 7.756 1.00 94.94 125 ASP A C 1
ATOM 922 O O . ASP A 1 125 ? -18.193 4.805 6.848 1.00 94.94 125 ASP A O 1
ATOM 926 N N . LYS A 1 126 ? -16.189 5.120 7.784 1.00 97.12 126 LYS A N 1
ATOM 927 C CA . LYS A 1 126 ? -15.715 6.015 6.716 1.00 97.12 126 LYS A CA 1
ATOM 928 C C . LYS A 1 126 ? -15.448 5.252 5.424 1.00 97.12 126 LYS A C 1
ATOM 930 O O . LYS A 1 126 ? -15.750 5.785 4.355 1.00 97.12 126 LYS A O 1
ATOM 935 N N . ILE A 1 127 ? -14.858 4.063 5.523 1.00 97.62 127 ILE A N 1
ATOM 936 C CA . ILE A 1 127 ? -14.577 3.207 4.372 1.00 97.62 127 ILE A CA 1
ATOM 937 C C . ILE A 1 127 ? -15.879 2.718 3.750 1.00 97.62 127 ILE A C 1
ATOM 939 O O . ILE A 1 127 ? -16.055 2.903 2.550 1.00 97.62 127 ILE A O 1
ATOM 943 N N . GLU A 1 128 ? -16.818 2.210 4.547 1.00 96.88 128 GLU A N 1
ATOM 944 C CA . GLU A 1 128 ? -18.129 1.752 4.075 1.00 96.88 128 GLU A CA 1
ATOM 945 C C . GLU A 1 128 ? -18.874 2.875 3.341 1.00 96.88 128 GLU A C 1
ATOM 947 O O . GLU A 1 128 ? -19.367 2.700 2.228 1.00 96.88 128 GLU A O 1
ATOM 952 N N . LYS A 1 129 ? -18.846 4.098 3.885 1.00 96.31 129 LYS A N 1
ATOM 953 C CA . LYS A 1 129 ? -19.427 5.274 3.224 1.00 96.31 129 LYS A CA 1
ATOM 954 C C . LYS A 1 129 ? -18.797 5.591 1.863 1.00 96.31 129 LYS A C 1
ATOM 956 O O . LYS A 1 129 ? -19.488 6.132 0.996 1.00 96.31 129 LYS A O 1
ATOM 961 N N . ILE A 1 130 ? -17.493 5.368 1.689 1.00 96.00 130 ILE A N 1
ATOM 962 C CA . ILE A 1 130 ? -16.835 5.538 0.385 1.00 96.00 130 ILE A CA 1
ATOM 963 C C . ILE A 1 130 ? -17.210 4.375 -0.531 1.00 96.00 130 ILE A C 1
ATOM 965 O O . ILE A 1 130 ? -17.613 4.634 -1.661 1.00 96.00 130 ILE A O 1
ATOM 969 N N . HIS A 1 131 ? -17.126 3.139 -0.039 1.00 97.44 131 HIS A N 1
ATOM 970 C CA . HIS A 1 131 ? -17.454 1.918 -0.769 1.00 97.44 131 HIS A CA 1
ATOM 971 C C . HIS A 1 131 ? -18.856 1.983 -1.376 1.00 97.44 131 HIS A C 1
ATOM 973 O O . HIS A 1 131 ? -19.001 1.924 -2.593 1.00 97.44 131 HIS A O 1
ATOM 979 N N . GLU A 1 132 ? -19.873 2.250 -0.554 1.00 96.88 132 GLU A N 1
ATOM 980 C CA . GLU A 1 132 ? -21.272 2.322 -0.988 1.00 96.88 132 GLU A CA 1
ATOM 981 C C . GLU A 1 132 ? -21.523 3.386 -2.056 1.00 96.88 132 GLU A C 1
ATOM 983 O O . GLU A 1 132 ? -22.438 3.258 -2.865 1.00 96.88 132 GLU A O 1
ATOM 988 N N . LYS A 1 133 ? -20.712 4.447 -2.076 1.00 95.81 133 LYS A N 1
ATOM 989 C CA . LYS A 1 133 ? -20.823 5.501 -3.086 1.00 95.81 133 LYS A CA 1
ATOM 990 C C . LYS A 1 133 ? -20.028 5.204 -4.346 1.00 95.81 133 LYS A C 1
ATOM 992 O O . LYS A 1 133 ? -20.427 5.679 -5.399 1.00 95.81 133 LYS A O 1
ATOM 997 N N . ALA A 1 134 ? -18.897 4.518 -4.228 1.00 95.69 134 ALA A N 1
ATOM 998 C CA . ALA A 1 134 ? -17.924 4.377 -5.303 1.00 95.69 134 ALA A CA 1
ATOM 999 C C . ALA A 1 134 ? -17.974 3.019 -6.016 1.00 95.69 134 ALA A C 1
ATOM 1001 O O . ALA A 1 134 ? -17.427 2.922 -7.108 1.00 95.69 134 ALA A O 1
ATOM 1002 N N . LYS A 1 135 ? -18.619 1.993 -5.441 1.00 95.50 135 LYS A N 1
ATOM 1003 C CA . LYS A 1 135 ? -18.638 0.621 -5.986 1.00 95.50 135 LYS A CA 1
ATOM 1004 C C . LYS A 1 135 ? -19.173 0.507 -7.417 1.00 95.50 135 LYS A C 1
ATOM 1006 O O . LYS A 1 135 ? -18.700 -0.338 -8.166 1.00 95.50 135 LYS A O 1
ATOM 1011 N N . ASP A 1 136 ? -20.087 1.398 -7.796 1.00 95.19 136 ASP A N 1
ATOM 1012 C CA . ASP A 1 136 ? -20.700 1.436 -9.129 1.00 95.19 136 ASP A CA 1
ATOM 1013 C C . ASP A 1 136 ? -20.170 2.592 -10.002 1.00 95.19 136 ASP A C 1
ATOM 1015 O O . ASP A 1 136 ? -20.693 2.824 -11.090 1.00 95.19 136 ASP A O 1
ATOM 1019 N N . MET A 1 137 ? -19.165 3.345 -9.529 1.00 94.56 137 MET A N 1
ATOM 1020 C CA . MET A 1 137 ? -18.611 4.493 -10.254 1.00 94.56 137 MET A CA 1
ATOM 1021 C C . MET A 1 137 ? -17.578 4.069 -11.297 1.00 94.56 137 MET A C 1
ATOM 1023 O O . MET A 1 137 ? -16.717 3.226 -11.038 1.00 94.56 137 MET A O 1
ATOM 1027 N N . ASP A 1 138 ? -17.588 4.739 -12.447 1.00 92.94 138 ASP A N 1
ATOM 1028 C CA . ASP A 1 138 ? -16.498 4.640 -13.416 1.00 92.94 138 ASP A CA 1
ATOM 1029 C C . ASP A 1 138 ? -15.272 5.502 -13.035 1.00 92.94 138 ASP A C 1
ATOM 1031 O O . ASP A 1 138 ? -15.252 6.237 -12.042 1.00 92.94 138 ASP A O 1
ATOM 1035 N N . GLY A 1 139 ? -14.201 5.423 -13.833 1.00 88.25 139 GLY A N 1
ATOM 1036 C CA . GLY A 1 139 ? -12.951 6.134 -13.548 1.00 88.25 139 GLY A CA 1
ATOM 1037 C C . GLY A 1 139 ? -13.068 7.667 -13.543 1.00 88.25 139 GLY A C 1
ATOM 1038 O O . GLY A 1 139 ? -12.343 8.339 -12.801 1.00 88.25 139 GLY A O 1
ATOM 1039 N N . ASP A 1 140 ? -13.966 8.250 -14.337 1.00 90.94 140 ASP A N 1
ATOM 1040 C CA . ASP A 1 140 ? -14.160 9.702 -14.377 1.00 90.94 140 ASP A CA 1
ATOM 1041 C C . ASP A 1 140 ? -15.053 10.175 -13.227 1.00 90.94 140 ASP A C 1
ATOM 1043 O O . ASP A 1 140 ? -14.780 11.213 -12.602 1.00 90.94 140 ASP A O 1
ATOM 1047 N N . GLU A 1 141 ? -16.048 9.372 -12.864 1.00 95.50 141 GLU A N 1
ATOM 1048 C CA . GLU A 1 141 ? -16.857 9.557 -11.665 1.00 95.50 141 GLU A CA 1
ATOM 1049 C C . GLU A 1 141 ? -16.011 9.463 -10.391 1.00 95.50 141 GLU A C 1
ATOM 1051 O O . GLU A 1 141 ? -16.095 10.361 -9.546 1.00 95.50 141 GLU A O 1
ATOM 1056 N N . ILE A 1 142 ? -15.109 8.479 -10.287 1.00 93.75 142 ILE A N 1
ATOM 1057 C CA . ILE A 1 142 ? -14.148 8.356 -9.178 1.00 93.75 142 ILE A CA 1
ATOM 1058 C C . ILE A 1 142 ? -13.270 9.606 -9.086 1.00 93.75 142 ILE A C 1
ATOM 1060 O O . ILE A 1 142 ? -13.122 10.193 -8.009 1.00 93.75 142 ILE A O 1
ATOM 1064 N N . ARG A 1 143 ? -12.717 10.088 -10.206 1.00 92.19 143 ARG A N 1
ATOM 1065 C CA . ARG A 1 143 ? -11.909 11.321 -10.218 1.00 92.19 143 ARG A CA 1
ATOM 1066 C C . ARG A 1 143 ? -12.709 12.540 -9.751 1.00 92.19 143 ARG A C 1
ATOM 1068 O O . ARG A 1 143 ? -12.177 13.391 -9.031 1.00 92.19 143 ARG A O 1
ATOM 1075 N N . SER A 1 144 ? -13.980 12.639 -10.134 1.00 94.31 144 SER A N 1
ATOM 1076 C CA . SER A 1 144 ? -14.895 13.689 -9.671 1.00 94.31 144 SER A CA 1
ATOM 1077 C C . SER A 1 144 ? -15.199 13.563 -8.174 1.00 94.31 144 SER A C 1
ATOM 1079 O O . SER A 1 144 ? -15.149 14.553 -7.435 1.00 94.31 144 SER A O 1
ATOM 1081 N N . PHE A 1 145 ? -15.443 12.341 -7.699 1.00 94.50 145 PHE A N 1
ATOM 1082 C CA . PHE A 1 145 ? -15.689 12.030 -6.296 1.00 94.50 145 PHE A CA 1
ATOM 1083 C C . PHE A 1 145 ? -14.494 12.404 -5.417 1.00 94.50 145 PHE A C 1
ATOM 1085 O O . PHE A 1 145 ? -14.672 13.076 -4.397 1.00 94.50 145 PHE A O 1
ATOM 1092 N N . VAL A 1 146 ? -13.277 12.055 -5.845 1.00 93.56 146 VAL A N 1
ATOM 1093 C CA . VAL A 1 146 ? -12.022 12.392 -5.160 1.00 93.56 146 VAL A CA 1
ATOM 1094 C C . VAL A 1 146 ? -11.872 13.901 -4.973 1.00 93.56 146 VAL A C 1
ATOM 1096 O O . VAL A 1 146 ? -11.544 14.353 -3.876 1.00 93.56 146 VAL A O 1
ATOM 1099 N N . LYS A 1 147 ? -12.158 14.699 -6.011 1.00 92.31 147 LYS A N 1
ATOM 1100 C CA . LYS A 1 147 ? -12.083 16.170 -5.935 1.00 92.31 147 LYS A CA 1
ATOM 1101 C C . LYS A 1 147 ? -13.048 16.745 -4.896 1.00 92.31 147 LYS A C 1
ATOM 1103 O O . LYS A 1 147 ? -12.695 17.691 -4.200 1.00 92.31 147 LYS A O 1
ATOM 1108 N N . LYS A 1 148 ? -14.247 16.170 -4.771 1.00 93.19 148 LYS A N 1
ATOM 1109 C CA . LYS A 1 148 ? -15.285 16.636 -3.835 1.00 93.19 148 LYS A CA 1
ATOM 1110 C C . LYS A 1 148 ? -15.076 16.148 -2.399 1.00 93.19 148 LYS A C 1
ATOM 1112 O O . LYS A 1 148 ? -15.523 16.809 -1.470 1.00 93.19 148 LYS A O 1
ATOM 1117 N N . ASN A 1 149 ? -14.406 15.010 -2.208 1.00 94.75 149 ASN A N 1
ATOM 1118 C CA . ASN A 1 149 ? -14.299 14.327 -0.912 1.00 94.75 149 ASN A CA 1
ATOM 1119 C C . ASN A 1 149 ? -12.855 14.221 -0.389 1.00 94.75 149 ASN A C 1
ATOM 1121 O O . ASN A 1 149 ? -12.563 13.368 0.450 1.00 94.75 149 ASN A O 1
ATOM 1125 N N . GLY A 1 150 ? -11.952 15.097 -0.844 1.00 90.50 150 GLY A N 1
ATOM 1126 C CA . GLY A 1 150 ? -10.521 15.038 -0.525 1.00 90.50 150 GLY A CA 1
ATOM 1127 C C . GLY A 1 150 ? -10.197 14.933 0.971 1.00 90.50 150 GLY A C 1
ATOM 1128 O O . GLY A 1 150 ? -9.364 14.115 1.338 1.00 90.50 150 GLY A O 1
ATOM 1129 N N . ASN A 1 151 ? -10.897 15.675 1.838 1.00 92.12 151 ASN A N 1
ATOM 1130 C CA . ASN A 1 151 ? -10.659 15.646 3.292 1.00 92.12 151 ASN A CA 1
ATOM 1131 C C . ASN A 1 151 ? -11.029 14.301 3.933 1.00 92.12 151 ASN A C 1
ATOM 1133 O O . ASN A 1 151 ? -10.335 13.824 4.827 1.00 92.12 151 ASN A O 1
ATOM 1137 N N . LEU A 1 152 ? -12.124 13.680 3.479 1.00 92.94 152 LEU A N 1
ATOM 1138 C CA . LEU A 1 152 ? -12.535 12.364 3.968 1.00 92.94 152 LEU A CA 1
ATOM 1139 C C . LEU A 1 152 ? -11.480 11.317 3.593 1.00 92.94 152 LEU A C 1
ATOM 1141 O O . LEU A 1 152 ? -11.042 10.557 4.455 1.00 92.94 152 LEU A O 1
ATOM 1145 N N . ILE A 1 153 ? -11.050 11.337 2.329 1.00 93.88 153 ILE A N 1
ATOM 1146 C CA . ILE A 1 153 ? -10.056 10.410 1.779 1.00 93.88 153 ILE A CA 1
ATOM 1147 C C . ILE A 1 153 ? -8.696 10.611 2.458 1.00 93.88 153 ILE A C 1
ATOM 1149 O O . ILE A 1 153 ? -8.049 9.642 2.840 1.00 93.88 153 ILE A O 1
ATOM 1153 N N . ASP A 1 154 ? -8.277 11.857 2.673 1.00 91.50 154 ASP A N 1
ATOM 1154 C CA . ASP A 1 154 ? -7.032 12.159 3.381 1.00 91.50 154 ASP A CA 1
ATOM 1155 C C . ASP A 1 154 ? -7.053 11.662 4.825 1.00 91.50 154 ASP A C 1
ATOM 1157 O O . ASP A 1 154 ? -6.059 11.109 5.277 1.00 91.50 154 ASP A O 1
ATOM 1161 N N . SER A 1 155 ? -8.195 11.751 5.515 1.00 91.44 155 SER A N 1
ATOM 1162 C CA . SER A 1 155 ? -8.304 11.222 6.880 1.00 91.44 155 SER A CA 1
ATOM 1163 C C . SER A 1 155 ? -8.129 9.701 6.968 1.00 91.44 155 SER A C 1
ATOM 1165 O O . SER A 1 155 ? -7.783 9.197 8.032 1.00 91.44 155 SER A O 1
ATOM 1167 N N . LEU A 1 156 ? -8.387 8.970 5.877 1.00 92.50 156 LEU A N 1
ATOM 1168 C CA . LEU A 1 156 ? -8.114 7.534 5.789 1.00 92.50 156 LEU A CA 1
ATOM 1169 C C . LEU A 1 156 ? -6.648 7.267 5.444 1.00 92.50 156 LEU A C 1
ATOM 1171 O O . LEU A 1 156 ? -6.052 6.378 6.033 1.00 92.50 156 LEU A O 1
ATOM 1175 N N . ARG A 1 157 ? -6.058 8.079 4.558 1.00 90.88 157 ARG A N 1
ATOM 1176 C CA . ARG A 1 157 ? -4.634 8.003 4.173 1.00 90.88 157 ARG A CA 1
ATOM 1177 C C . ARG A 1 157 ? -3.680 8.378 5.303 1.00 90.88 157 ARG A C 1
ATOM 1179 O O . ARG A 1 157 ? -2.515 8.015 5.281 1.00 90.88 157 ARG A O 1
ATOM 1186 N N . GLU A 1 158 ? -4.144 9.166 6.263 1.00 90.25 158 GLU A N 1
ATOM 1187 C CA . GLU A 1 158 ? -3.360 9.545 7.441 1.00 90.25 158 GLU A CA 1
ATOM 1188 C C . GLU A 1 158 ? -3.502 8.524 8.579 1.00 90.25 158 GLU A C 1
ATOM 1190 O O . GLU A 1 158 ? -2.630 8.475 9.449 1.00 90.25 158 GLU A O 1
ATOM 1195 N N . ALA A 1 159 ? -4.548 7.686 8.550 1.00 90.38 159 ALA A N 1
ATOM 1196 C CA . ALA A 1 159 ? -4.751 6.595 9.495 1.00 90.38 159 ALA A CA 1
ATOM 1197 C C . ALA A 1 159 ? -3.897 5.378 9.087 1.00 90.38 159 ALA A C 1
ATOM 1199 O O . ALA A 1 159 ? -4.170 4.795 8.030 1.00 90.38 159 ALA A O 1
ATOM 1200 N N . PRO A 1 160 ? -2.894 4.982 9.899 1.00 90.75 160 PRO A N 1
ATOM 1201 C CA . PRO A 1 160 ? -2.010 3.863 9.586 1.00 90.75 160 PRO A CA 1
ATOM 1202 C C . PRO A 1 160 ? -2.772 2.590 9.233 1.00 90.75 160 PRO A C 1
ATOM 1204 O O . PRO A 1 160 ? -2.529 2.004 8.189 1.00 90.75 160 PRO A O 1
ATOM 1207 N N . GLU A 1 161 ? -3.782 2.227 10.023 1.00 91.06 161 GLU A N 1
ATOM 1208 C CA . GLU A 1 161 ? -4.487 0.955 9.874 1.00 91.06 161 GLU A CA 1
ATOM 1209 C C . GLU A 1 161 ? -5.254 0.881 8.548 1.00 91.06 161 GLU A C 1
ATOM 1211 O O . GLU A 1 161 ? -5.113 -0.067 7.776 1.00 91.06 161 GLU A O 1
ATOM 1216 N N . ALA A 1 162 ? -6.023 1.930 8.240 1.00 92.00 162 ALA A N 1
ATOM 1217 C CA . ALA A 1 162 ? -6.776 2.016 6.992 1.00 92.00 162 ALA A CA 1
ATOM 1218 C C . ALA A 1 162 ? -5.848 2.077 5.770 1.00 92.00 162 ALA A C 1
ATOM 1220 O O . ALA A 1 162 ? -6.153 1.496 4.726 1.00 92.00 162 ALA A O 1
ATOM 1221 N N . THR A 1 163 ? -4.710 2.765 5.893 1.00 93.75 163 THR A N 1
ATOM 1222 C CA . THR A 1 163 ? -3.732 2.891 4.807 1.00 93.75 163 THR A CA 1
ATOM 1223 C C . THR A 1 163 ? -3.010 1.574 4.551 1.00 93.75 163 THR A C 1
ATOM 1225 O O . THR A 1 163 ? -2.842 1.226 3.387 1.00 93.75 163 THR A O 1
ATOM 1228 N N . THR A 1 164 ? -2.657 0.815 5.592 1.00 95.25 164 THR A N 1
ATOM 1229 C CA . THR A 1 164 ? -2.041 -0.514 5.467 1.00 95.25 164 THR A CA 1
ATOM 1230 C C . THR A 1 164 ? -2.953 -1.483 4.724 1.00 95.25 164 THR A C 1
ATOM 1232 O O . THR A 1 164 ? -2.526 -2.075 3.735 1.00 95.25 164 THR A O 1
ATOM 1235 N N . TYR A 1 165 ? -4.229 -1.592 5.119 1.00 95.56 165 TYR A N 1
ATOM 1236 C CA . TYR A 1 165 ? -5.183 -2.420 4.373 1.00 95.56 165 TYR A CA 1
ATOM 1237 C C . TYR A 1 165 ? -5.355 -1.933 2.939 1.00 95.56 165 TYR A C 1
ATOM 1239 O O . TYR A 1 165 ? -5.300 -2.727 2.006 1.00 95.56 165 TYR A O 1
ATOM 1247 N N . THR A 1 166 ? -5.519 -0.625 2.738 1.00 96.25 166 THR A N 1
ATOM 1248 C CA . THR A 1 166 ? -5.676 -0.081 1.385 1.00 96.25 166 THR A CA 1
ATOM 1249 C C . THR A 1 166 ? -4.462 -0.405 0.512 1.00 96.25 166 THR A C 1
ATOM 1251 O O . THR A 1 166 ? -4.635 -0.800 -0.634 1.00 96.25 166 THR A O 1
ATOM 1254 N N . ALA A 1 167 ? -3.243 -0.281 1.041 1.00 97.31 167 ALA A N 1
ATOM 1255 C CA . ALA A 1 167 ? -2.023 -0.610 0.317 1.00 97.31 167 ALA A CA 1
ATOM 1256 C C . ALA A 1 167 ? -1.947 -2.105 -0.018 1.00 97.31 167 ALA A C 1
ATOM 1258 O O . ALA A 1 167 ? -1.679 -2.443 -1.166 1.00 97.31 167 ALA A O 1
ATOM 1259 N N . ALA A 1 168 ? -2.257 -2.990 0.934 1.00 96.94 168 ALA A N 1
ATOM 1260 C CA . ALA A 1 168 ? -2.254 -4.433 0.708 1.00 96.94 168 ALA A CA 1
ATOM 1261 C C . ALA A 1 168 ? -3.274 -4.857 -0.362 1.00 96.94 168 ALA A C 1
ATOM 1263 O O . ALA A 1 168 ? -2.930 -5.554 -1.317 1.00 96.94 168 ALA A O 1
ATOM 1264 N N . PHE A 1 169 ? -4.518 -4.378 -0.267 1.00 98.00 169 PHE A N 1
ATOM 1265 C CA . PHE A 1 169 ? -5.546 -4.680 -1.265 1.00 98.00 169 PHE A CA 1
ATOM 1266 C C . PHE A 1 169 ? -5.231 -4.058 -2.627 1.00 98.00 169 PHE A C 1
ATOM 1268 O O . PHE A 1 169 ? -5.484 -4.684 -3.653 1.00 98.00 169 PHE A O 1
ATOM 1275 N N . TYR A 1 170 ? -4.636 -2.864 -2.664 1.00 97.62 170 TYR A N 1
ATOM 1276 C CA . TYR A 1 170 ? -4.211 -2.259 -3.922 1.00 97.62 170 TYR A CA 1
ATOM 1277 C C . TYR A 1 170 ? -3.077 -3.059 -4.584 1.00 97.62 170 TYR A C 1
ATOM 1279 O O . TYR A 1 170 ? -3.122 -3.292 -5.792 1.00 97.62 170 TYR A O 1
ATOM 1287 N N . SER A 1 171 ? -2.106 -3.548 -3.807 1.00 97.94 171 SER A N 1
ATOM 1288 C CA . SER A 1 171 ? -1.047 -4.440 -4.300 1.00 97.94 171 SER A CA 1
ATOM 1289 C C . SER A 1 171 ? -1.607 -5.761 -4.836 1.00 97.94 171 SER A C 1
ATOM 1291 O O . SER A 1 17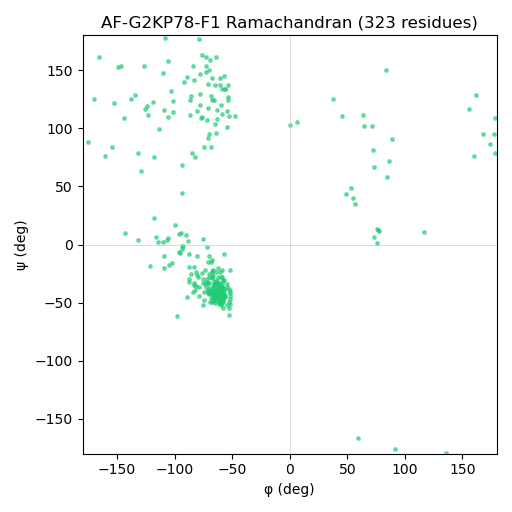1 ? -1.205 -6.185 -5.917 1.00 97.94 171 SER A O 1
ATOM 1293 N N . LYS A 1 172 ? -2.591 -6.366 -4.155 1.00 96.69 172 LYS A N 1
ATOM 1294 C CA . LYS A 1 172 ? -3.329 -7.543 -4.654 1.00 96.69 172 LYS A CA 1
ATOM 1295 C C . LYS A 1 172 ? -4.014 -7.258 -5.992 1.00 96.69 172 LYS A C 1
ATOM 1297 O O . LYS A 1 172 ? -3.837 -8.010 -6.945 1.00 96.69 172 LYS A O 1
ATOM 1302 N N . ASP A 1 173 ? -4.753 -6.156 -6.083 1.00 96.12 173 ASP A N 1
ATOM 1303 C CA . ASP A 1 173 ? -5.431 -5.718 -7.308 1.00 96.12 173 ASP A CA 1
ATOM 1304 C C . ASP A 1 173 ? -4.453 -5.517 -8.480 1.00 96.12 173 ASP A C 1
ATOM 1306 O O . ASP A 1 173 ? -4.790 -5.776 -9.637 1.00 96.12 173 ASP A O 1
ATOM 1310 N N . ILE A 1 174 ? -3.250 -5.009 -8.198 1.00 97.19 174 ILE A N 1
ATOM 1311 C CA . ILE A 1 174 ? -2.181 -4.844 -9.187 1.00 97.19 174 ILE A CA 1
ATOM 1312 C C . ILE A 1 174 ? -1.638 -6.204 -9.619 1.00 97.19 174 ILE A C 1
ATOM 1314 O O . ILE A 1 174 ? -1.556 -6.450 -10.820 1.00 97.19 174 ILE A O 1
ATOM 1318 N N . ALA A 1 175 ? -1.307 -7.082 -8.674 1.00 95.69 175 ALA A N 1
ATOM 1319 C CA . ALA A 1 175 ? -0.773 -8.409 -8.963 1.00 95.69 175 ALA A CA 1
ATOM 1320 C C . ALA A 1 175 ? -1.744 -9.240 -9.817 1.00 95.69 175 ALA A C 1
ATOM 1322 O O . ALA A 1 175 ? -1.350 -9.790 -10.840 1.00 95.69 175 ALA A O 1
ATOM 1323 N N . GLN A 1 176 ? -3.041 -9.201 -9.491 1.00 95.88 176 GLN A N 1
ATOM 1324 C CA . GLN A 1 176 ? -4.097 -9.838 -10.285 1.00 95.88 176 GLN A CA 1
ATOM 1325 C C . GLN A 1 176 ? -4.188 -9.290 -11.715 1.00 95.88 176 GLN A C 1
ATOM 1327 O O . GLN A 1 176 ? -4.453 -10.039 -12.649 1.00 95.88 176 GLN A O 1
ATOM 1332 N N . LYS A 1 177 ? -3.983 -7.981 -11.912 1.00 95.88 177 LYS A N 1
ATOM 1333 C CA . LYS A 1 177 ? -3.984 -7.373 -13.254 1.00 95.88 177 LYS A CA 1
ATOM 1334 C C . LYS A 1 177 ? -2.752 -7.741 -14.078 1.00 95.88 177 LYS A C 1
ATOM 1336 O O . LYS A 1 177 ? -2.845 -7.721 -15.299 1.00 95.88 177 LYS A O 1
ATOM 1341 N N . LEU A 1 178 ? -1.627 -7.994 -13.414 1.00 95.69 178 LEU A N 1
ATOM 1342 C CA . LEU A 1 178 ? -0.343 -8.339 -14.028 1.00 95.69 178 LEU A CA 1
ATOM 1343 C C . LEU A 1 178 ? -0.131 -9.855 -14.155 1.00 95.69 178 LEU A C 1
ATOM 1345 O O . LEU A 1 178 ? 0.907 -10.275 -14.662 1.00 95.69 178 LEU A O 1
ATOM 1349 N N . ASP A 1 179 ? -1.095 -10.651 -13.685 1.00 96.62 179 ASP A N 1
ATOM 1350 C CA . ASP A 1 179 ? -1.042 -12.115 -13.666 1.00 96.62 179 ASP A CA 1
ATOM 1351 C C . ASP A 1 179 ? 0.230 -12.650 -12.977 1.00 96.62 179 ASP A C 1
ATOM 1353 O O . ASP A 1 179 ? 0.965 -13.478 -13.511 1.00 96.62 179 ASP A O 1
ATOM 1357 N N . VAL A 1 180 ? 0.523 -12.115 -11.786 1.00 91.81 180 VAL A N 1
ATOM 1358 C CA . VAL A 1 180 ? 1.651 -12.537 -10.938 1.00 91.81 180 VAL A CA 1
ATOM 1359 C C . VAL A 1 180 ? 1.179 -12.877 -9.528 1.00 91.81 180 VAL A C 1
ATOM 1361 O O . VAL A 1 180 ? 0.174 -12.341 -9.057 1.00 91.81 180 VAL A O 1
ATOM 1364 N N . ASP A 1 181 ? 1.923 -13.743 -8.842 1.00 88.94 181 ASP A N 1
ATOM 1365 C CA . ASP A 1 181 ? 1.665 -14.092 -7.445 1.00 88.94 181 ASP A CA 1
ATOM 1366 C C . ASP A 1 181 ? 2.366 -13.098 -6.500 1.00 88.94 181 ASP A C 1
ATOM 1368 O O . ASP A 1 181 ? 3.596 -13.105 -6.440 1.00 88.94 181 ASP A O 1
ATOM 1372 N N . PRO A 1 182 ? 1.631 -12.248 -5.751 1.00 87.88 182 PRO A N 1
ATOM 1373 C CA . PRO A 1 182 ? 2.229 -11.267 -4.846 1.00 87.88 182 PRO A CA 1
ATOM 1374 C C . PRO A 1 182 ? 2.858 -11.881 -3.582 1.00 87.88 182 PRO A C 1
ATOM 1376 O O . PRO A 1 182 ? 3.388 -11.129 -2.758 1.00 87.88 182 PRO A O 1
ATOM 1379 N N . ALA A 1 183 ? 2.781 -13.203 -3.399 1.00 81.50 183 ALA A N 1
ATOM 1380 C CA . ALA A 1 183 ? 3.527 -13.930 -2.377 1.00 81.50 183 ALA A CA 1
ATOM 1381 C C . ALA A 1 183 ? 4.975 -14.232 -2.811 1.00 81.50 183 ALA A C 1
ATOM 1383 O O . ALA A 1 183 ? 5.848 -14.402 -1.961 1.00 81.50 183 ALA A O 1
ATOM 1384 N N . GLU A 1 184 ? 5.244 -14.271 -4.120 1.00 80.31 184 GLU A N 1
ATOM 1385 C CA . GLU A 1 184 ? 6.548 -14.648 -4.672 1.00 80.31 184 GLU A CA 1
ATOM 1386 C C . GLU A 1 184 ? 7.499 -13.439 -4.750 1.00 80.31 184 GLU A C 1
ATOM 1388 O O . GLU A 1 184 ? 7.132 -12.427 -5.363 1.00 80.31 184 GLU A O 1
ATOM 1393 N N . PRO A 1 185 ? 8.733 -13.520 -4.205 1.00 81.50 185 PRO A N 1
ATOM 1394 C CA . PRO A 1 185 ? 9.690 -12.407 -4.209 1.00 81.50 185 PRO A CA 1
ATOM 1395 C C . PRO A 1 185 ? 9.987 -11.828 -5.596 1.00 81.50 185 PRO A C 1
ATOM 1397 O O . PRO A 1 185 ? 10.074 -10.609 -5.755 1.00 81.50 185 PRO A O 1
ATOM 1400 N N . ASP A 1 186 ? 10.047 -12.682 -6.620 1.00 81.75 186 ASP A N 1
ATOM 1401 C CA . ASP A 1 186 ? 10.286 -12.280 -8.011 1.00 81.75 186 ASP A CA 1
ATOM 1402 C C . ASP A 1 186 ? 9.181 -11.354 -8.563 1.00 81.75 186 ASP A C 1
ATOM 1404 O O . ASP A 1 186 ? 9.393 -10.623 -9.534 1.00 81.75 186 ASP A O 1
ATOM 1408 N N . SER A 1 187 ? 7.993 -11.339 -7.948 1.00 86.38 187 SER A N 1
ATOM 1409 C CA . SER A 1 187 ? 6.898 -10.448 -8.345 1.00 86.38 187 SER A CA 1
ATOM 1410 C C . SER A 1 187 ? 7.010 -9.043 -7.738 1.00 86.38 187 SER A C 1
ATOM 1412 O O . SER A 1 187 ? 6.409 -8.092 -8.249 1.00 86.38 187 SER A O 1
ATOM 1414 N N . PHE A 1 188 ? 7.782 -8.868 -6.661 1.00 92.00 188 PHE A N 1
ATOM 1415 C CA . PHE A 1 188 ? 7.803 -7.621 -5.892 1.00 92.00 188 PHE A CA 1
ATOM 1416 C C . PHE A 1 188 ? 8.151 -6.402 -6.749 1.00 92.00 188 PHE A C 1
ATOM 1418 O O . PHE A 1 188 ? 7.436 -5.396 -6.652 1.00 92.00 188 PHE A O 1
ATOM 1425 N N . PRO A 1 189 ? 9.168 -6.454 -7.635 1.00 92.94 189 PRO A N 1
ATOM 1426 C CA . PRO A 1 189 ? 9.531 -5.296 -8.441 1.00 92.94 189 PRO A CA 1
ATOM 1427 C C . PRO A 1 189 ? 8.397 -4.857 -9.368 1.00 92.94 189 PRO A C 1
ATOM 1429 O O . PRO A 1 189 ? 8.161 -3.658 -9.525 1.00 92.94 189 PRO A O 1
ATOM 1432 N N . ILE A 1 190 ? 7.671 -5.809 -9.970 1.00 95.38 190 ILE A N 1
ATOM 1433 C CA . ILE A 1 190 ? 6.617 -5.493 -10.939 1.00 95.38 190 ILE A CA 1
ATOM 1434 C C . ILE A 1 190 ? 5.323 -5.047 -10.254 1.00 95.38 190 ILE A C 1
ATOM 1436 O O . ILE A 1 190 ? 4.680 -4.102 -10.722 1.00 95.38 190 ILE A O 1
ATOM 1440 N N . VAL A 1 191 ? 4.982 -5.634 -9.102 1.00 96.00 191 VAL A N 1
ATOM 1441 C CA . VAL A 1 191 ? 3.850 -5.182 -8.280 1.00 96.00 191 VAL A CA 1
ATOM 1442 C C . VAL A 1 191 ? 4.116 -3.772 -7.751 1.00 96.00 191 VAL A C 1
ATOM 1444 O O . VAL A 1 191 ? 3.263 -2.889 -7.871 1.00 96.00 191 VAL A O 1
ATOM 1447 N N . TYR A 1 192 ? 5.326 -3.504 -7.259 1.00 95.94 192 TYR A N 1
ATOM 1448 C CA . TYR A 1 192 ? 5.701 -2.182 -6.763 1.00 95.94 192 TYR A CA 1
ATOM 1449 C C . TYR A 1 192 ? 5.835 -1.128 -7.869 1.00 95.94 192 TYR A C 1
ATOM 1451 O O . TYR A 1 192 ? 5.469 0.039 -7.674 1.00 95.94 192 TYR A O 1
ATOM 1459 N N . ALA A 1 193 ? 6.272 -1.526 -9.066 1.00 94.69 193 ALA A N 1
ATOM 1460 C CA . ALA A 1 193 ? 6.160 -0.678 -10.245 1.00 94.69 193 ALA A CA 1
ATOM 1461 C C . ALA A 1 193 ? 4.687 -0.337 -10.515 1.00 94.69 193 ALA A C 1
ATOM 1463 O O . ALA A 1 193 ? 4.341 0.837 -10.641 1.00 94.69 193 ALA A O 1
ATOM 1464 N N . GLY A 1 194 ? 3.789 -1.326 -10.524 1.00 95.00 194 GLY A N 1
ATOM 1465 C CA . GLY A 1 194 ? 2.355 -1.097 -10.728 1.00 95.00 194 GLY A CA 1
ATOM 1466 C C . GLY A 1 194 ? 1.744 -0.171 -9.678 1.00 95.00 194 GLY A C 1
ATOM 1467 O O . GLY A 1 194 ? 0.900 0.664 -10.009 1.00 95.00 194 GLY A O 1
ATOM 1468 N N . TYR A 1 195 ? 2.239 -0.239 -8.445 1.00 94.69 195 TYR A N 1
ATOM 1469 C CA . TYR A 1 195 ? 1.849 0.649 -7.356 1.00 94.69 195 TYR A CA 1
ATOM 1470 C C . TYR A 1 195 ? 2.210 2.115 -7.641 1.00 94.69 195 TYR A C 1
ATOM 1472 O O . TYR A 1 195 ? 1.379 3.008 -7.466 1.00 94.69 195 TYR A O 1
ATOM 1480 N N . ASN A 1 196 ? 3.423 2.359 -8.146 1.00 91.81 196 ASN A N 1
ATOM 1481 C CA . ASN A 1 196 ? 3.972 3.700 -8.365 1.00 91.81 196 ASN A CA 1
ATOM 1482 C C . ASN A 1 196 ? 3.564 4.350 -9.688 1.00 91.81 196 ASN A C 1
ATOM 1484 O O . ASN A 1 196 ? 3.334 5.560 -9.742 1.00 91.81 196 ASN A O 1
ATOM 1488 N N . ILE A 1 197 ? 3.542 3.569 -10.769 1.00 90.88 197 ILE A N 1
ATOM 1489 C CA . ILE A 1 197 ? 3.336 4.072 -12.136 1.00 90.88 197 ILE A CA 1
ATOM 1490 C C . ILE A 1 197 ? 2.053 3.559 -12.789 1.00 90.88 197 ILE A C 1
ATOM 1492 O O . ILE A 1 197 ? 1.799 3.844 -13.962 1.00 90.88 197 ILE A O 1
ATOM 1496 N N . GLY A 1 198 ? 1.230 2.848 -12.019 1.00 91.06 198 GLY A N 1
ATOM 1497 C CA . GLY A 1 198 ? -0.026 2.257 -12.451 1.00 91.06 198 GLY A CA 1
ATOM 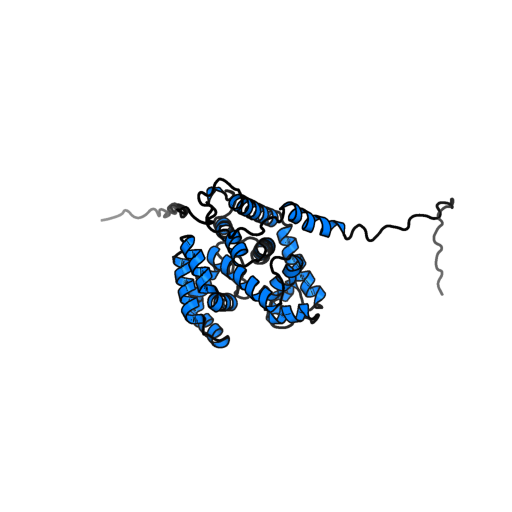1498 C C . GLY A 1 198 ? 0.163 0.894 -13.133 1.00 91.06 198 GLY A C 1
ATOM 1499 O O . GLY A 1 198 ? 1.171 0.663 -13.813 1.00 91.06 198 GLY A O 1
ATOM 1500 N N . PRO A 1 199 ? -0.836 -0.005 -13.035 1.00 92.38 199 PRO A N 1
ATOM 1501 C CA . PRO A 1 199 ? -0.740 -1.368 -13.562 1.00 92.38 199 PRO A CA 1
ATOM 1502 C C . PRO A 1 199 ? -0.540 -1.401 -15.083 1.00 92.38 199 PRO A C 1
ATOM 1504 O O . PRO A 1 199 ? 0.193 -2.237 -15.591 1.00 92.38 199 PRO A O 1
ATOM 1507 N N . GLY A 1 200 ? -1.105 -0.444 -15.828 1.00 92.00 200 GLY A N 1
ATOM 1508 C CA . GLY A 1 200 ? -0.923 -0.381 -17.282 1.00 92.00 200 GLY A CA 1
ATOM 1509 C C . GLY A 1 200 ? 0.509 -0.052 -17.721 1.00 92.00 200 GLY A C 1
ATOM 1510 O O . GLY A 1 200 ? 0.929 -0.473 -18.795 1.00 92.00 200 GLY A O 1
ATOM 1511 N N . ASN A 1 201 ? 1.277 0.693 -16.918 1.00 93.38 201 ASN A N 1
ATOM 1512 C CA . ASN A 1 201 ? 2.693 0.916 -17.207 1.00 93.38 201 ASN A CA 1
ATOM 1513 C C . ASN A 1 201 ? 3.559 -0.240 -16.709 1.00 93.38 201 ASN A C 1
ATOM 1515 O O . ASN A 1 201 ? 4.509 -0.588 -17.399 1.00 93.38 201 ASN A O 1
ATOM 1519 N N . ALA A 1 202 ? 3.216 -0.861 -15.580 1.00 95.12 202 ALA A N 1
ATOM 1520 C CA . ALA A 1 202 ? 3.886 -2.082 -15.141 1.00 95.12 202 ALA A CA 1
ATOM 1521 C C . ALA A 1 202 ? 3.726 -3.221 -16.158 1.00 95.12 202 ALA A C 1
ATOM 1523 O O . ALA A 1 202 ? 4.717 -3.859 -16.492 1.00 95.12 202 ALA A O 1
ATOM 1524 N N . GLN A 1 203 ? 2.547 -3.379 -16.770 1.00 96.62 203 GLN A N 1
ATOM 1525 C CA . GLN A 1 203 ? 2.350 -4.350 -17.851 1.00 96.62 203 GLN A CA 1
ATOM 1526 C C . GLN A 1 203 ? 3.310 -4.103 -19.020 1.00 96.62 203 GLN A C 1
ATOM 1528 O O . GLN A 1 203 ? 3.912 -5.033 -19.539 1.00 96.62 203 GLN A O 1
ATOM 1533 N N . LYS A 1 204 ? 3.526 -2.837 -19.410 1.00 94.38 204 LYS A N 1
ATOM 1534 C CA . LYS A 1 204 ? 4.509 -2.516 -20.457 1.00 94.38 204 LYS A CA 1
ATOM 1535 C C . LYS A 1 204 ? 5.909 -2.979 -20.068 1.00 94.38 204 LYS A C 1
ATOM 1537 O O . LYS A 1 204 ? 6.600 -3.512 -20.928 1.00 94.38 204 LYS A O 1
ATOM 1542 N N . LEU A 1 205 ? 6.312 -2.788 -18.808 1.00 93.75 205 LEU A N 1
ATOM 1543 C CA . LEU A 1 205 ? 7.616 -3.246 -18.323 1.00 93.75 205 LEU A CA 1
ATOM 1544 C C . LEU A 1 205 ? 7.738 -4.769 -18.421 1.00 93.75 205 LEU A C 1
ATOM 1546 O O . LEU A 1 205 ? 8.745 -5.250 -18.931 1.00 93.75 205 LEU A O 1
ATOM 1550 N N . GLN A 1 206 ? 6.703 -5.501 -18.001 1.00 93.19 206 GLN A N 1
ATOM 1551 C CA . GLN A 1 206 ? 6.633 -6.962 -18.109 1.00 93.19 206 GLN A CA 1
ATOM 1552 C C . GLN A 1 206 ? 6.713 -7.426 -19.576 1.00 93.19 206 GLN A C 1
ATOM 1554 O O . GLN A 1 206 ? 7.399 -8.395 -19.884 1.00 93.19 206 GLN A O 1
ATOM 1559 N N . ASP A 1 207 ? 6.110 -6.671 -20.500 1.00 93.44 207 ASP A N 1
ATOM 1560 C CA . ASP A 1 207 ? 6.191 -6.891 -21.950 1.00 93.44 207 ASP A CA 1
ATOM 1561 C C . ASP A 1 207 ? 7.546 -6.457 -22.570 1.00 93.44 207 ASP A C 1
ATOM 1563 O O . ASP A 1 207 ? 7.693 -6.430 -23.798 1.00 93.44 207 ASP A O 1
ATOM 1567 N N . GLY A 1 208 ? 8.524 -6.030 -21.760 1.00 91.50 208 GLY A N 1
ATOM 1568 C CA . GLY A 1 208 ? 9.841 -5.561 -22.209 1.00 91.50 208 GLY A CA 1
ATOM 1569 C C . GLY A 1 208 ? 9.851 -4.153 -22.822 1.00 91.50 208 GLY A C 1
ATOM 1570 O O . GLY A 1 208 ? 10.827 -3.745 -23.457 1.00 91.50 208 GLY A O 1
ATOM 1571 N N . LYS A 1 209 ? 8.777 -3.375 -22.653 1.00 92.94 209 LYS A N 1
ATOM 1572 C CA . LYS A 1 209 ? 8.636 -2.005 -23.170 1.00 92.94 209 LYS A CA 1
ATOM 1573 C C . LYS A 1 209 ? 8.834 -0.990 -22.052 1.00 92.94 209 LYS A C 1
ATOM 1575 O O . LYS A 1 209 ? 8.216 -1.076 -20.998 1.00 92.94 209 LYS A O 1
ATOM 1580 N N . ALA A 1 210 ? 9.654 0.029 -22.305 1.00 88.31 210 ALA A N 1
ATOM 1581 C CA . ALA A 1 210 ? 9.860 1.103 -21.338 1.00 88.31 210 ALA A CA 1
ATOM 1582 C C . ALA A 1 210 ? 8.534 1.805 -21.003 1.00 88.31 210 ALA A C 1
ATOM 1584 O O . ALA A 1 210 ? 7.756 2.168 -21.894 1.00 88.31 210 ALA A O 1
ATOM 1585 N N . ALA A 1 211 ? 8.294 2.025 -19.713 1.00 89.00 211 ALA A N 1
ATOM 1586 C CA . ALA A 1 211 ? 7.164 2.811 -19.261 1.00 89.00 211 ALA A CA 1
ATOM 1587 C C . ALA A 1 211 ? 7.402 4.301 -19.545 1.00 89.00 211 ALA A C 1
ATOM 1589 O O . ALA A 1 211 ? 8.528 4.804 -19.506 1.00 89.00 211 ALA A O 1
ATOM 1590 N N . SER A 1 212 ? 6.318 5.029 -19.802 1.00 85.19 212 SER A N 1
ATOM 1591 C CA . SER A 1 212 ? 6.349 6.463 -20.092 1.00 85.19 212 SER A CA 1
ATOM 1592 C C . SER A 1 212 ? 5.067 7.133 -19.616 1.00 85.19 212 SER A C 1
ATOM 1594 O O . SER A 1 212 ? 4.011 6.503 -19.636 1.00 85.19 212 SER A O 1
ATOM 1596 N N . GLY A 1 213 ? 5.130 8.420 -19.295 1.00 84.19 213 GLY A N 1
ATOM 1597 C CA . GLY A 1 213 ? 3.974 9.198 -18.856 1.00 84.19 213 GLY A CA 1
ATOM 1598 C C . GLY A 1 213 ? 4.324 10.074 -17.665 1.00 84.19 213 GLY A C 1
ATOM 1599 O O . GLY A 1 213 ? 5.463 10.068 -17.191 1.00 84.19 213 GLY A O 1
ATOM 1600 N N . TRP A 1 214 ? 3.336 10.821 -17.178 1.00 80.81 214 TRP A N 1
ATOM 1601 C CA . TRP A 1 214 ? 3.551 11.725 -16.053 1.00 80.81 214 TRP A CA 1
ATOM 1602 C C . TRP A 1 214 ? 3.880 10.949 -14.770 1.00 80.81 214 TRP A C 1
ATOM 1604 O O . TRP A 1 214 ? 4.705 11.415 -13.991 1.00 80.81 214 TRP A O 1
ATOM 1614 N N . GLU A 1 215 ? 3.305 9.756 -14.568 1.00 81.44 215 GLU A N 1
ATOM 1615 C CA . GLU A 1 215 ? 3.565 8.910 -13.399 1.00 81.44 215 GLU A CA 1
ATOM 1616 C C . GLU A 1 215 ? 5.029 8.456 -13.361 1.00 81.44 215 GLU A C 1
ATOM 1618 O O . GLU A 1 215 ? 5.673 8.453 -12.312 1.00 81.44 215 GLU A O 1
ATOM 1623 N N . VAL A 1 216 ? 5.579 8.108 -14.527 1.00 82.25 216 VAL A N 1
ATOM 1624 C CA . VAL A 1 216 ? 6.982 7.702 -14.676 1.00 82.25 216 VAL A CA 1
ATOM 1625 C C . VAL A 1 216 ? 7.905 8.898 -14.475 1.00 82.25 216 VAL A C 1
ATOM 1627 O O . VAL A 1 216 ? 8.907 8.792 -13.773 1.00 82.25 216 VAL A O 1
ATOM 1630 N N . ASP A 1 217 ? 7.553 10.060 -15.032 1.00 81.75 217 ASP A N 1
ATOM 1631 C CA . ASP A 1 217 ? 8.320 11.2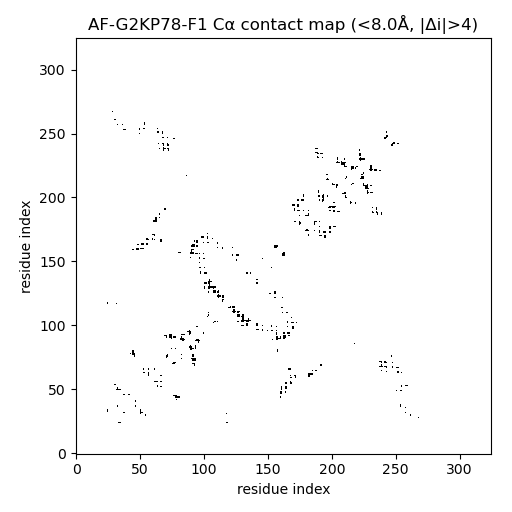94 -14.846 1.00 81.75 217 ASP A CA 1
ATOM 1632 C C . ASP A 1 217 ? 8.311 11.762 -13.378 1.00 81.75 217 ASP A C 1
ATOM 1634 O O . ASP A 1 217 ? 9.331 12.253 -12.883 1.00 81.75 217 ASP A O 1
ATOM 1638 N N . ALA A 1 218 ? 7.203 11.562 -12.657 1.00 78.00 218 ALA A N 1
ATOM 1639 C CA . ALA A 1 218 ? 7.102 11.808 -11.219 1.00 78.00 218 ALA A CA 1
ATOM 1640 C C . ALA A 1 218 ? 8.009 10.866 -10.406 1.00 78.00 218 ALA A C 1
ATOM 1642 O O . ALA A 1 218 ? 8.577 11.277 -9.396 1.00 78.00 218 ALA A O 1
ATOM 1643 N N . ASN A 1 219 ? 8.220 9.642 -10.899 1.00 78.94 219 ASN A N 1
ATOM 1644 C CA . ASN A 1 219 ? 9.081 8.619 -10.303 1.00 78.94 219 ASN A CA 1
ATOM 1645 C C . ASN A 1 219 ? 10.475 8.524 -10.953 1.00 78.94 219 ASN A C 1
ATOM 1647 O O . ASN A 1 219 ? 11.206 7.550 -10.754 1.00 78.94 219 ASN A O 1
ATOM 1651 N N . LYS A 1 220 ? 10.906 9.545 -11.707 1.00 79.06 220 LYS A N 1
ATOM 1652 C CA . LYS A 1 220 ? 12.185 9.513 -12.443 1.00 79.06 220 LYS A CA 1
ATOM 1653 C C . LYS A 1 220 ? 13.421 9.348 -11.553 1.00 79.06 220 LYS A C 1
ATOM 1655 O O . LYS A 1 220 ? 14.449 8.897 -12.040 1.00 79.06 220 LYS A O 1
ATOM 1660 N N . GLY A 1 221 ? 13.334 9.730 -10.276 1.00 76.00 221 GLY A N 1
ATOM 1661 C CA . GLY A 1 221 ? 14.413 9.543 -9.299 1.00 76.00 221 GLY A CA 1
ATOM 1662 C C . GLY A 1 221 ? 14.626 8.083 -8.891 1.00 76.00 221 GLY A C 1
ATOM 1663 O O . GLY A 1 221 ? 15.663 7.765 -8.324 1.00 76.00 221 GLY A O 1
ATOM 1664 N N . LEU A 1 222 ? 13.660 7.211 -9.189 1.00 79.00 222 LEU A N 1
ATOM 1665 C CA . LEU A 1 222 ? 13.708 5.783 -8.903 1.00 79.00 222 LEU A CA 1
ATOM 1666 C C . LEU A 1 222 ? 14.149 4.990 -10.141 1.00 79.00 222 LEU A C 1
ATOM 1668 O O . LEU A 1 222 ? 15.203 4.359 -10.134 1.00 79.00 222 LEU A O 1
ATOM 1672 N N . ALA A 1 223 ? 13.368 5.070 -11.221 1.00 74.06 223 ALA A N 1
ATOM 1673 C CA . ALA A 1 223 ? 13.555 4.243 -12.418 1.00 74.06 223 ALA A CA 1
ATOM 1674 C C . ALA A 1 223 ? 14.080 5.020 -13.645 1.00 74.06 223 ALA A C 1
ATOM 1676 O O . ALA A 1 223 ? 14.650 4.437 -14.568 1.00 74.06 223 ALA A O 1
ATOM 1677 N N . GLY A 1 224 ? 13.921 6.349 -13.664 1.00 71.25 224 GLY A N 1
ATOM 1678 C CA . GLY A 1 224 ? 14.339 7.208 -14.777 1.00 71.25 224 GLY A CA 1
ATOM 1679 C C . GLY A 1 224 ? 13.684 6.868 -16.128 1.00 71.25 224 GLY A C 1
ATOM 1680 O O . GLY A 1 224 ? 12.711 6.120 -16.215 1.00 71.25 224 GLY A O 1
ATOM 1681 N N . LYS A 1 225 ? 14.237 7.433 -17.213 1.00 71.62 225 LYS A N 1
ATOM 1682 C CA . LYS A 1 225 ? 13.889 7.088 -18.608 1.00 71.62 225 LYS A CA 1
ATOM 1683 C C . LYS A 1 225 ? 14.853 6.020 -19.126 1.00 71.62 225 LYS A C 1
ATOM 1685 O O . LYS A 1 225 ? 15.728 6.313 -19.938 1.00 71.62 225 LYS A O 1
ATOM 1690 N N . ALA A 1 226 ? 14.754 4.818 -18.571 1.00 80.62 226 ALA A N 1
ATOM 1691 C CA . ALA A 1 226 ? 15.621 3.689 -18.897 1.00 80.62 226 ALA A CA 1
ATOM 1692 C C . ALA A 1 226 ? 14.874 2.608 -19.702 1.00 80.62 226 ALA A C 1
ATOM 1694 O O . ALA A 1 226 ? 13.688 2.750 -19.993 1.00 80.62 226 ALA A O 1
ATOM 1695 N N . SER A 1 227 ? 15.579 1.541 -20.092 1.00 88.38 227 SER A N 1
ATOM 1696 C CA . SER A 1 227 ? 14.948 0.333 -20.641 1.00 88.38 227 SER A CA 1
ATOM 1697 C C . SER A 1 227 ? 14.064 -0.348 -19.593 1.00 88.38 227 SER A C 1
ATOM 1699 O O . SER A 1 227 ? 14.254 -0.118 -18.399 1.00 88.38 227 SER A O 1
ATOM 1701 N N . ALA A 1 228 ? 13.144 -1.214 -20.030 1.00 89.50 228 ALA A N 1
ATOM 1702 C CA . ALA A 1 228 ? 12.244 -1.945 -19.136 1.00 89.50 228 ALA A CA 1
ATOM 1703 C C . ALA A 1 228 ? 13.003 -2.677 -18.014 1.00 89.50 228 ALA A C 1
ATOM 1705 O O . ALA A 1 228 ? 12.749 -2.405 -16.846 1.00 89.50 228 ALA A O 1
ATOM 1706 N N . ASP A 1 229 ? 14.022 -3.472 -18.355 1.00 88.44 229 ASP A N 1
ATOM 1707 C CA . ASP A 1 229 ? 14.836 -4.216 -17.378 1.00 88.44 229 ASP A CA 1
ATOM 1708 C C . ASP A 1 229 ? 15.495 -3.306 -16.335 1.00 88.44 229 ASP A C 1
ATOM 1710 O O . ASP A 1 229 ? 15.543 -3.617 -15.147 1.00 88.44 229 ASP A O 1
ATOM 1714 N N . LYS A 1 230 ? 15.983 -2.136 -16.766 1.00 90.00 230 LYS A N 1
ATOM 1715 C CA . LYS A 1 230 ? 16.585 -1.158 -15.853 1.00 90.00 230 LYS A CA 1
ATOM 1716 C C . LYS A 1 230 ? 15.539 -0.523 -14.948 1.00 90.00 230 LYS A C 1
ATOM 1718 O O . LYS A 1 230 ? 15.839 -0.257 -13.791 1.00 90.00 230 LYS A O 1
ATOM 1723 N N . GLN A 1 231 ? 14.337 -0.270 -15.464 1.00 88.69 231 GLN A N 1
ATOM 1724 C CA . GLN A 1 231 ? 13.239 0.247 -14.657 1.00 88.69 231 GLN A CA 1
ATOM 1725 C C . GLN A 1 231 ? 12.798 -0.796 -13.621 1.00 88.69 231 GLN A C 1
ATOM 1727 O O . GLN A 1 231 ? 12.695 -0.442 -12.452 1.00 88.69 231 GLN A O 1
ATOM 1732 N N . ILE A 1 232 ? 12.638 -2.068 -14.005 1.00 91.12 232 ILE A N 1
ATOM 1733 C CA . ILE A 1 232 ? 12.298 -3.175 -13.093 1.00 91.12 232 ILE A CA 1
ATOM 1734 C C . ILE A 1 232 ? 13.363 -3.328 -11.998 1.00 91.12 232 ILE A C 1
ATOM 1736 O O . ILE A 1 232 ? 13.030 -3.251 -10.818 1.00 91.12 232 ILE A O 1
ATOM 1740 N N . SER A 1 233 ? 14.646 -3.421 -12.368 1.00 89.38 233 SER A N 1
ATOM 1741 C CA . SER A 1 233 ? 15.745 -3.555 -11.396 1.00 89.38 233 SER A CA 1
ATOM 1742 C C . SER A 1 233 ? 15.858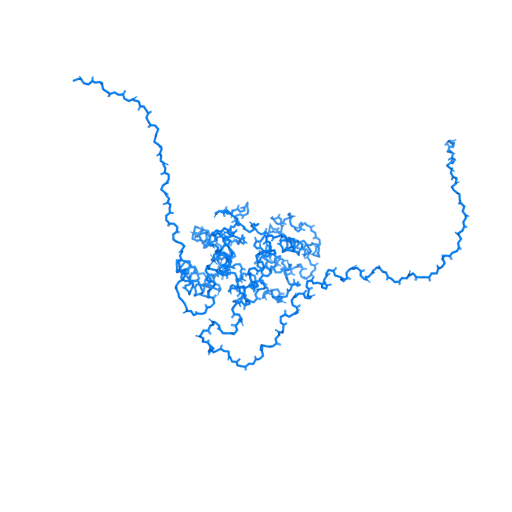 -2.350 -10.448 1.00 89.38 233 SER A C 1
ATOM 1744 O O . SER A 1 233 ? 16.301 -2.474 -9.309 1.00 89.38 233 SER A O 1
ATOM 1746 N N . SER A 1 234 ? 15.437 -1.155 -10.875 1.00 91.62 234 SER A N 1
ATOM 1747 C CA . SER A 1 234 ? 15.347 0.005 -9.981 1.00 91.62 234 SER A CA 1
ATOM 1748 C C . SER A 1 234 ? 14.272 -0.149 -8.899 1.00 91.62 234 SER A C 1
ATOM 1750 O O . SER A 1 234 ? 14.482 0.314 -7.777 1.00 91.62 234 SER A O 1
ATOM 1752 N N . TYR A 1 235 ? 13.126 -0.761 -9.218 1.00 91.56 235 TYR A N 1
ATOM 1753 C CA . TYR A 1 235 ? 12.068 -1.032 -8.237 1.00 91.56 235 TYR A CA 1
ATOM 1754 C C . TYR A 1 235 ? 12.478 -2.135 -7.260 1.00 91.56 235 TYR A C 1
ATOM 1756 O O . TYR A 1 235 ? 12.285 -1.967 -6.059 1.00 91.56 235 TYR A O 1
ATOM 1764 N N . GLU A 1 236 ? 13.107 -3.194 -7.769 1.00 90.19 236 GLU A N 1
ATOM 1765 C CA . GLU A 1 236 ? 13.715 -4.275 -6.985 1.00 90.19 236 GLU A CA 1
ATOM 1766 C C . GLU A 1 236 ? 14.676 -3.717 -5.927 1.00 90.19 236 GLU A C 1
ATOM 1768 O O . GLU A 1 236 ? 14.396 -3.782 -4.731 1.00 90.19 236 GLU A O 1
ATOM 1773 N N . LYS A 1 237 ? 15.721 -3.004 -6.366 1.00 89.25 237 LYS A N 1
ATOM 1774 C CA . LYS A 1 237 ? 16.744 -2.427 -5.477 1.00 89.25 237 LYS A CA 1
ATOM 1775 C C . LYS A 1 237 ? 16.183 -1.477 -4.430 1.00 89.25 237 LYS A C 1
ATOM 1777 O O . LYS A 1 237 ? 16.775 -1.300 -3.368 1.00 89.25 237 LYS A O 1
ATOM 1782 N N . ALA A 1 238 ? 15.089 -0.788 -4.738 1.00 87.81 238 ALA A N 1
ATOM 1783 C CA . ALA A 1 238 ? 14.481 0.148 -3.804 1.00 87.81 238 ALA A CA 1
ATOM 1784 C C . ALA A 1 238 ? 13.742 -0.548 -2.661 1.00 87.81 238 ALA A C 1
ATOM 1786 O O . ALA A 1 238 ? 13.746 -0.014 -1.551 1.00 87.81 238 ALA A O 1
ATOM 1787 N N . ILE A 1 239 ? 13.141 -1.708 -2.930 1.00 86.31 239 ILE A N 1
ATOM 1788 C CA . ILE A 1 239 ? 12.542 -2.569 -1.910 1.00 86.31 239 ILE A CA 1
ATOM 1789 C C . ILE A 1 239 ? 13.644 -3.296 -1.146 1.00 86.31 239 ILE A C 1
ATOM 1791 O O . ILE A 1 239 ? 13.692 -3.176 0.075 1.00 86.31 239 ILE A O 1
ATOM 1795 N N . GLU A 1 240 ? 14.561 -3.971 -1.845 1.00 86.25 240 GLU A N 1
ATOM 1796 C CA . GLU A 1 240 ? 15.648 -4.750 -1.233 1.00 86.25 240 GLU A CA 1
ATOM 1797 C C . GLU A 1 240 ? 16.447 -3.917 -0.240 1.00 86.25 240 GLU A C 1
ATOM 1799 O O . GLU A 1 240 ? 16.572 -4.291 0.922 1.00 86.25 240 GLU A O 1
ATOM 1804 N N . LYS A 1 241 ? 16.872 -2.715 -0.649 1.00 88.25 241 LYS A N 1
ATOM 1805 C CA . LYS A 1 241 ? 17.594 -1.794 0.232 1.00 88.25 241 LYS A CA 1
ATOM 1806 C C . LYS A 1 241 ? 16.847 -1.541 1.544 1.00 88.25 241 LYS A C 1
ATOM 1808 O O . LYS A 1 241 ? 17.470 -1.411 2.590 1.00 88.25 241 LYS A O 1
ATOM 1813 N N . LYS A 1 242 ? 15.515 -1.442 1.503 1.00 88.50 242 LYS A N 1
ATOM 1814 C CA . LYS A 1 242 ? 14.701 -1.181 2.696 1.00 88.50 242 LYS A CA 1
ATOM 1815 C C . LYS A 1 242 ? 14.467 -2.410 3.545 1.00 88.50 242 LYS A C 1
ATOM 1817 O O . LYS A 1 242 ? 14.313 -2.259 4.753 1.00 88.50 242 LYS A O 1
ATOM 1822 N N . LEU A 1 243 ? 14.472 -3.590 2.941 1.00 83.75 243 LEU A N 1
ATOM 1823 C CA . LEU A 1 243 ? 14.441 -4.849 3.669 1.00 83.75 243 LEU A CA 1
ATOM 1824 C C . LEU A 1 243 ? 15.781 -5.129 4.348 1.00 83.75 243 LEU A C 1
ATOM 1826 O O . LEU A 1 243 ? 15.784 -5.618 5.470 1.00 83.75 243 LEU A O 1
ATOM 1830 N N . GLU A 1 244 ? 16.903 -4.774 3.726 1.00 85.56 244 GLU A N 1
ATOM 1831 C CA . GLU A 1 244 ? 18.255 -4.953 4.275 1.00 85.56 244 GLU A CA 1
ATOM 1832 C C . GLU A 1 244 ? 18.620 -3.928 5.365 1.00 85.56 244 GLU A C 1
ATOM 1834 O O . GLU A 1 244 ? 19.467 -4.206 6.219 1.00 85.56 244 GLU A O 1
ATOM 1839 N N . ASP A 1 245 ? 17.983 -2.751 5.370 1.00 85.88 245 ASP A N 1
ATOM 1840 C CA . ASP A 1 245 ? 18.184 -1.730 6.402 1.00 85.88 245 ASP A CA 1
ATOM 1841 C C . ASP A 1 245 ? 17.798 -2.283 7.805 1.00 85.88 245 ASP A C 1
ATOM 1843 O O . ASP A 1 245 ? 16.787 -2.982 7.938 1.00 85.88 245 ASP A O 1
ATOM 1847 N N . PRO A 1 246 ? 18.512 -1.925 8.900 1.00 90.12 246 PRO A N 1
ATOM 1848 C CA . PRO A 1 246 ? 18.241 -2.459 10.244 1.00 90.12 246 PRO A CA 1
ATOM 1849 C C . PRO A 1 246 ? 16.794 -2.284 10.723 1.00 90.12 246 PRO A C 1
ATOM 1851 O O . PRO A 1 246 ? 16.261 -3.140 11.427 1.00 90.12 246 PRO A O 1
ATOM 1854 N N . THR A 1 247 ? 16.141 -1.183 10.337 1.00 88.19 247 THR A N 1
ATOM 1855 C CA . THR A 1 247 ? 14.726 -0.947 10.649 1.00 88.19 247 THR A CA 1
ATOM 1856 C C . THR A 1 247 ? 13.819 -1.919 9.899 1.00 88.19 247 THR A C 1
ATOM 1858 O O . THR A 1 247 ? 12.893 -2.443 10.506 1.00 88.19 247 THR A O 1
ATOM 1861 N N . GLY A 1 248 ? 14.086 -2.202 8.620 1.00 86.69 248 GLY A N 1
ATOM 1862 C CA . GLY A 1 248 ? 13.311 -3.168 7.838 1.00 86.69 248 GLY A CA 1
ATOM 1863 C C . GLY A 1 248 ? 13.429 -4.579 8.399 1.00 86.69 248 GLY A C 1
ATOM 1864 O O . GLY A 1 248 ? 12.409 -5.211 8.664 1.00 86.69 248 GLY A O 1
ATOM 1865 N N . GLN A 1 249 ? 14.655 -5.014 8.703 1.00 88.62 249 GLN A N 1
ATOM 1866 C CA . GLN A 1 249 ? 14.919 -6.287 9.388 1.00 88.62 249 GLN A CA 1
ATOM 1867 C C . GLN A 1 249 ? 14.181 -6.383 10.729 1.00 88.62 249 GLN A C 1
ATOM 1869 O O . GLN A 1 249 ? 13.569 -7.404 11.038 1.00 88.62 249 GLN A O 1
ATOM 1874 N N . LYS A 1 250 ? 14.182 -5.298 11.516 1.00 88.38 250 LYS A N 1
ATOM 1875 C CA . LYS A 1 250 ? 13.419 -5.231 12.766 1.00 88.38 250 LYS A CA 1
ATOM 1876 C C . LYS A 1 250 ? 11.916 -5.393 12.521 1.00 88.38 250 LYS A C 1
ATOM 1878 O O . LYS A 1 250 ? 11.284 -6.176 13.222 1.00 88.38 250 LYS A O 1
ATOM 1883 N N . MET A 1 251 ? 11.337 -4.666 11.562 1.00 88.06 251 MET A N 1
ATOM 1884 C CA . MET A 1 251 ? 9.900 -4.763 11.278 1.00 88.06 251 MET A CA 1
ATOM 1885 C C . MET A 1 251 ? 9.517 -6.168 10.805 1.00 88.06 251 MET A C 1
ATOM 1887 O O . MET A 1 251 ? 8.534 -6.710 11.300 1.00 88.06 251 MET A O 1
ATOM 1891 N N . LEU A 1 252 ? 10.315 -6.786 9.926 1.00 84.88 252 LEU A N 1
ATOM 1892 C CA . LEU A 1 252 ? 10.096 -8.167 9.483 1.00 84.88 252 LEU A CA 1
ATOM 1893 C C . LEU A 1 252 ? 10.140 -9.166 10.633 1.00 84.88 252 LEU A C 1
ATOM 1895 O O . LEU A 1 252 ? 9.218 -9.961 10.767 1.00 84.88 252 LEU A O 1
ATOM 1899 N N . SER A 1 253 ? 11.145 -9.075 11.506 1.00 82.50 253 SER A N 1
ATOM 1900 C CA . SER A 1 253 ? 11.236 -9.953 12.677 1.00 82.50 253 SER A CA 1
ATOM 1901 C C . SER A 1 253 ? 9.981 -9.873 13.550 1.00 82.50 253 SER A C 1
ATOM 1903 O O . SER A 1 253 ? 9.528 -10.891 14.058 1.00 82.50 253 SER A O 1
ATOM 1905 N N . ILE A 1 254 ? 9.388 -8.683 13.706 1.00 81.56 254 ILE A N 1
ATOM 1906 C CA . ILE A 1 254 ? 8.143 -8.521 14.469 1.00 81.56 254 ILE A CA 1
ATOM 1907 C C . ILE A 1 254 ? 6.965 -9.183 13.741 1.00 81.56 254 ILE A C 1
ATOM 1909 O O . ILE A 1 254 ? 6.122 -9.802 14.389 1.00 81.56 254 ILE A O 1
ATOM 1913 N N . VAL A 1 255 ? 6.884 -9.066 12.409 1.00 79.50 255 VAL A N 1
ATOM 1914 C CA . VAL A 1 255 ? 5.855 -9.768 11.622 1.00 79.50 255 VAL A CA 1
ATOM 1915 C C . VAL A 1 255 ? 5.987 -11.281 11.785 1.00 79.50 255 VAL A C 1
ATOM 1917 O O . VAL A 1 255 ? 4.987 -11.942 12.061 1.00 79.50 255 VAL A O 1
ATOM 1920 N N . GLU A 1 256 ? 7.199 -11.817 11.637 1.00 76.44 256 GLU A N 1
ATOM 1921 C CA . GLU A 1 256 ? 7.484 -13.247 11.779 1.00 76.44 256 GLU A CA 1
ATOM 1922 C C . GLU A 1 256 ? 7.094 -13.746 13.175 1.00 76.44 256 GLU A C 1
ATOM 1924 O O . GLU A 1 256 ? 6.370 -14.734 13.295 1.00 76.44 256 GLU A O 1
ATOM 1929 N N . ASP A 1 257 ? 7.485 -13.019 14.227 1.00 70.38 257 ASP A N 1
ATOM 1930 C CA . ASP A 1 257 ? 7.143 -13.354 15.611 1.00 70.38 257 ASP A CA 1
ATOM 1931 C C . ASP A 1 257 ? 5.625 -13.390 15.830 1.00 70.38 257 ASP A C 1
ATOM 1933 O O . ASP A 1 257 ? 5.105 -14.265 16.529 1.00 70.38 257 ASP A O 1
ATOM 1937 N N . VAL A 1 258 ? 4.895 -12.445 15.234 1.00 68.44 258 VAL A N 1
ATOM 1938 C CA . VAL A 1 258 ? 3.432 -12.392 15.297 1.00 68.44 258 VAL A CA 1
ATOM 1939 C C . VAL A 1 258 ? 2.802 -13.574 14.560 1.00 68.44 258 VAL A C 1
ATOM 1941 O O . VAL A 1 258 ? 1.907 -14.231 15.100 1.00 68.44 258 VAL A O 1
ATOM 1944 N N . GLN A 1 259 ? 3.253 -13.855 13.338 1.00 67.31 259 GLN A N 1
ATOM 1945 C CA . GLN A 1 259 ? 2.731 -14.954 12.528 1.00 67.31 259 GLN A CA 1
ATOM 1946 C C . GLN A 1 259 ? 3.025 -16.309 13.184 1.00 67.31 259 GLN A C 1
ATOM 1948 O O . GLN A 1 259 ? 2.149 -17.173 13.242 1.00 67.31 259 GLN A O 1
ATOM 1953 N N . GLU A 1 260 ? 4.212 -16.482 13.771 1.00 65.50 260 GLU A N 1
ATOM 1954 C CA . GLU A 1 260 ? 4.557 -17.684 14.525 1.00 65.50 260 GLU A CA 1
ATOM 1955 C C . GLU A 1 260 ? 3.649 -17.848 15.753 1.00 65.50 260 GLU A C 1
ATOM 1957 O O . GLU A 1 260 ? 3.142 -18.942 16.010 1.00 65.50 260 GLU A O 1
ATOM 1962 N N . GLN A 1 261 ? 3.393 -16.771 16.503 1.00 60.84 261 GLN A N 1
ATOM 1963 C CA . GLN A 1 261 ? 2.492 -16.804 17.659 1.00 60.84 261 GLN A CA 1
ATOM 1964 C C . GLN A 1 261 ? 1.057 -17.183 17.282 1.00 60.84 261 GLN A C 1
ATOM 1966 O O . GLN A 1 261 ? 0.428 -17.937 18.028 1.00 60.84 261 GLN A O 1
ATOM 1971 N N . ALA A 1 262 ? 0.560 -16.724 16.131 1.00 57.03 262 ALA A N 1
ATOM 1972 C CA . ALA A 1 262 ? -0.751 -17.108 15.611 1.00 57.03 262 ALA A CA 1
ATOM 1973 C C . ALA A 1 262 ? -0.822 -18.601 15.226 1.00 57.03 262 ALA A C 1
ATOM 1975 O O . ALA A 1 262 ? -1.865 -19.233 15.393 1.00 57.03 262 ALA A O 1
ATOM 1976 N N . CYS A 1 263 ? 0.294 -19.180 14.773 1.00 48.44 263 CYS A N 1
ATOM 1977 C CA . CYS A 1 263 ? 0.397 -20.578 14.346 1.00 48.44 263 CYS A CA 1
ATOM 1978 C C . CYS A 1 263 ? 0.714 -21.576 15.479 1.00 48.44 263 CYS A C 1
ATOM 1980 O O . CYS A 1 263 ? 0.673 -22.786 15.247 1.00 48.44 263 CYS A O 1
ATOM 1982 N N . ARG A 1 264 ? 1.039 -21.126 16.703 1.00 45.16 264 ARG A N 1
ATOM 1983 C CA . ARG A 1 264 ? 1.382 -22.022 17.825 1.00 45.16 264 ARG A CA 1
ATOM 1984 C C . ARG A 1 264 ? 0.146 -22.779 18.347 1.00 45.16 264 ARG A C 1
ATOM 1986 O O . ARG A 1 264 ? -0.754 -22.158 18.921 1.00 45.16 264 ARG A O 1
ATOM 1993 N N . PRO A 1 265 ? 0.114 -24.126 18.273 1.00 39.47 265 PRO A N 1
ATOM 1994 C CA . PRO A 1 265 ? -0.941 -24.913 18.902 1.00 39.47 265 PRO A CA 1
ATOM 1995 C C . PRO A 1 265 ? -0.848 -24.773 20.427 1.00 39.47 265 PRO A C 1
ATOM 1997 O O . PRO A 1 265 ? 0.193 -25.063 21.016 1.00 39.47 265 PRO A O 1
ATOM 2000 N N . GLY A 1 266 ? -1.933 -24.346 21.082 1.00 41.81 266 GLY A N 1
ATOM 2001 C CA . GLY A 1 266 ? -2.058 -24.417 22.546 1.00 41.81 266 GLY A CA 1
ATOM 2002 C C . GLY A 1 266 ? -2.187 -23.101 23.321 1.00 41.81 266 GLY A C 1
ATOM 2003 O O . GLY A 1 266 ? -2.134 -23.142 24.550 1.00 41.81 266 GLY A O 1
ATOM 2004 N N . LYS A 1 267 ? -2.403 -21.949 22.668 1.00 35.72 267 LYS A N 1
ATOM 2005 C CA . LYS A 1 267 ? -2.889 -20.726 23.353 1.00 35.72 267 LYS A CA 1
ATOM 2006 C C . LYS A 1 267 ? -4.064 -20.007 22.675 1.00 35.72 267 LYS A C 1
ATOM 2008 O O . LYS A 1 267 ? -4.518 -18.999 23.207 1.00 35.72 267 LYS A O 1
ATOM 2013 N N . SER A 1 268 ? -4.620 -20.549 21.591 1.00 34.25 268 SER A N 1
ATOM 2014 C CA . SER A 1 268 ? -5.974 -20.218 21.134 1.00 34.25 268 SER A CA 1
ATOM 2015 C C . SER A 1 268 ? -6.922 -21.341 21.562 1.00 34.25 268 SER A C 1
ATOM 2017 O O . SER A 1 268 ? -6.800 -22.497 21.155 1.00 34.25 268 SER A O 1
ATOM 2019 N N . ALA A 1 269 ? -7.852 -21.029 22.458 1.00 29.77 269 ALA A N 1
ATOM 2020 C CA . ALA A 1 269 ? -8.929 -21.941 22.804 1.00 29.77 269 ALA A CA 1
ATOM 2021 C C . ALA A 1 269 ? -10.035 -21.824 21.749 1.00 29.77 269 ALA A C 1
ATOM 2023 O O . ALA A 1 269 ? -11.037 -21.188 22.018 1.00 29.77 269 ALA A O 1
ATOM 2024 N N . ALA A 1 270 ? -9.828 -22.397 20.561 1.00 26.78 270 ALA A N 1
ATOM 2025 C CA . ALA A 1 270 ? -10.880 -22.890 19.663 1.00 26.78 270 ALA A CA 1
ATOM 2026 C C . ALA A 1 270 ? -10.242 -23.336 18.344 1.00 26.78 270 ALA A C 1
ATOM 2028 O O . ALA A 1 270 ? -10.181 -22.602 17.361 1.00 26.78 270 ALA A O 1
ATOM 2029 N N . ALA A 1 271 ? -9.796 -24.587 18.314 1.00 31.64 271 ALA A N 1
ATOM 2030 C CA . ALA A 1 271 ? -9.784 -25.338 17.075 1.00 31.64 271 ALA A CA 1
ATOM 2031 C C . ALA A 1 271 ? -11.243 -25.507 16.620 1.00 31.64 271 ALA A C 1
ATOM 2033 O O . ALA A 1 271 ? -11.935 -26.399 17.100 1.00 31.64 271 ALA A O 1
ATOM 2034 N N . THR A 1 272 ? -11.727 -24.643 15.729 1.00 32.06 272 THR A N 1
ATOM 2035 C CA . THR A 1 272 ? -12.916 -24.955 14.927 1.00 32.06 272 THR A CA 1
ATOM 2036 C C . THR A 1 272 ? -12.860 -24.190 13.613 1.00 32.06 272 THR A C 1
ATOM 2038 O O . THR A 1 272 ? -12.818 -22.966 13.617 1.00 32.06 272 THR A O 1
ATOM 2041 N N . TYR A 1 273 ? -12.894 -24.953 12.517 1.00 28.88 273 TYR A N 1
ATOM 2042 C CA . TYR A 1 273 ? -12.819 -24.561 11.103 1.00 28.88 273 TYR A CA 1
ATOM 2043 C C . TYR A 1 273 ? -11.421 -24.371 10.501 1.00 28.88 273 TYR A C 1
ATOM 2045 O O . TYR A 1 273 ? -11.118 -23.363 9.877 1.00 28.88 273 TYR A O 1
ATOM 2053 N N . ALA A 1 274 ? -10.623 -25.437 10.558 1.00 24.28 274 ALA A N 1
ATOM 2054 C CA . ALA A 1 274 ? -9.894 -25.858 9.365 1.00 24.28 274 ALA A CA 1
ATOM 2055 C C . ALA A 1 274 ? -10.655 -27.063 8.776 1.00 24.28 274 ALA A C 1
ATOM 2057 O O . ALA A 1 274 ? -10.872 -28.029 9.514 1.00 24.28 274 ALA A O 1
ATOM 2058 N N . PRO A 1 275 ? -11.103 -27.051 7.506 1.00 29.95 275 PRO A N 1
ATOM 2059 C CA . PRO A 1 275 ? -11.310 -28.311 6.817 1.00 29.95 275 PRO A CA 1
ATOM 2060 C C . PRO A 1 275 ? -9.933 -28.967 6.713 1.00 29.95 275 PRO A C 1
ATOM 2062 O O . PRO A 1 275 ? -9.004 -28.405 6.140 1.00 29.95 275 PRO A O 1
ATOM 2065 N N . GLU A 1 276 ? -9.794 -30.113 7.370 1.00 34.75 276 GLU A N 1
ATOM 2066 C CA . GLU A 1 276 ? -8.586 -30.925 7.365 1.00 34.75 276 GLU A CA 1
ATOM 2067 C C . GLU A 1 276 ? -8.176 -31.241 5.921 1.00 34.75 276 GLU A C 1
ATOM 2069 O O . GLU A 1 276 ? -8.894 -31.922 5.190 1.00 34.75 276 GLU A O 1
ATOM 2074 N N . GLY A 1 277 ? -7.017 -30.728 5.516 1.00 32.69 277 GLY A N 1
ATOM 2075 C CA . GLY A 1 277 ? -6.427 -31.001 4.214 1.00 32.69 277 GLY A CA 1
ATOM 2076 C C . GLY A 1 277 ? -5.268 -30.057 3.922 1.00 32.69 277 GLY A C 1
ATOM 2077 O O . GLY A 1 277 ? -5.482 -28.964 3.425 1.00 32.69 277 GLY A O 1
ATOM 2078 N N . GLU A 1 278 ? -4.051 -30.515 4.222 1.00 32.09 278 GLU A N 1
ATOM 2079 C CA . GLU A 1 278 ? -2.788 -29.994 3.670 1.00 32.09 278 GLU A CA 1
ATOM 2080 C C . GLU A 1 278 ? -2.293 -28.624 4.180 1.00 32.09 278 GLU A C 1
ATOM 2082 O O . GLU A 1 278 ? -2.108 -27.677 3.427 1.00 32.09 278 GLU A O 1
ATOM 2087 N N . LEU A 1 279 ? -1.917 -28.549 5.461 1.00 34.09 279 LEU A N 1
ATOM 2088 C CA . LEU A 1 279 ? -0.907 -27.585 5.926 1.00 34.09 279 LEU A CA 1
ATOM 2089 C C . LEU A 1 279 ? 0.287 -28.348 6.502 1.00 34.09 279 LEU A C 1
ATOM 2091 O O . LEU A 1 279 ? 0.483 -28.470 7.709 1.00 34.09 279 LEU A O 1
ATOM 2095 N N . GLN A 1 280 ? 1.081 -28.903 5.590 1.00 34.81 280 GLN A N 1
ATOM 2096 C CA . GLN A 1 280 ? 2.425 -29.393 5.872 1.00 34.81 280 GLN A CA 1
ATOM 2097 C C . GLN A 1 280 ? 3.395 -28.802 4.840 1.00 34.81 280 GLN A C 1
ATOM 2099 O O . GLN A 1 280 ? 4.010 -29.511 4.052 1.00 34.81 280 GLN A O 1
ATOM 2104 N N . ALA A 1 281 ? 3.534 -27.476 4.845 1.00 31.64 281 ALA A N 1
ATOM 2105 C CA . ALA A 1 281 ? 4.686 -26.809 4.252 1.00 31.64 281 ALA A CA 1
ATOM 2106 C C . ALA A 1 281 ? 5.572 -26.314 5.400 1.00 31.64 281 ALA A C 1
ATOM 2108 O O . ALA A 1 281 ? 5.202 -2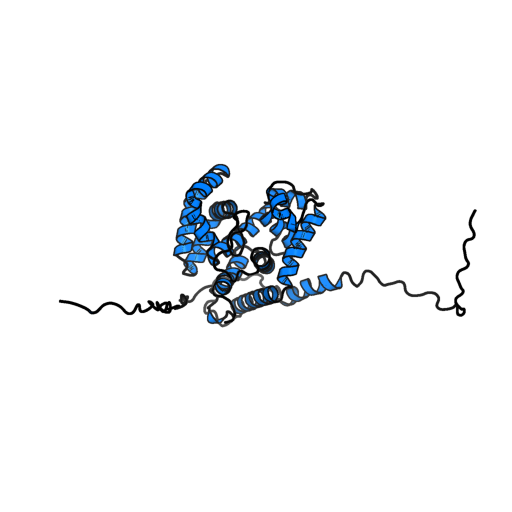5.459 6.199 1.00 31.64 281 ALA A O 1
ATOM 2109 N N . SER A 1 282 ? 6.721 -26.961 5.549 1.00 31.12 282 SER A N 1
ATOM 2110 C CA . SER A 1 282 ? 7.677 -26.752 6.628 1.00 31.12 282 SER A CA 1
ATOM 2111 C C . SER A 1 282 ? 8.346 -25.371 6.536 1.00 31.12 282 SER A C 1
ATOM 2113 O O . SER A 1 282 ? 8.975 -25.055 5.526 1.00 31.12 282 SER A O 1
ATOM 2115 N N . MET A 1 283 ? 8.312 -24.609 7.634 1.00 31.81 283 MET A N 1
ATOM 2116 C CA . MET A 1 283 ? 8.957 -23.296 7.810 1.00 31.81 283 MET A CA 1
ATOM 2117 C C . MET A 1 283 ? 10.495 -23.182 7.603 1.00 31.81 283 MET A C 1
ATOM 2119 O O . MET A 1 283 ? 10.975 -22.052 7.554 1.00 31.81 283 MET A O 1
ATOM 2123 N N . PRO A 1 284 ? 11.327 -24.236 7.421 1.00 32.56 284 PRO A N 1
ATOM 2124 C CA . PRO A 1 284 ? 12.748 -24.032 7.104 1.00 32.56 284 PRO A CA 1
ATOM 2125 C C . PRO A 1 284 ? 13.040 -23.485 5.691 1.00 32.56 284 PRO A C 1
ATOM 2127 O O . PRO A 1 284 ? 14.183 -23.123 5.412 1.00 32.56 284 PRO A O 1
ATOM 2130 N N . ALA A 1 285 ? 12.056 -23.420 4.785 1.00 31.75 285 ALA A N 1
ATOM 2131 C CA . ALA A 1 285 ? 12.294 -23.022 3.392 1.00 31.75 285 ALA A CA 1
ATOM 2132 C C . ALA A 1 285 ? 12.521 -21.505 3.197 1.00 31.75 285 ALA A C 1
ATOM 2134 O O . ALA A 1 285 ? 13.308 -21.122 2.332 1.00 31.75 285 ALA A O 1
ATOM 2135 N N . LEU A 1 286 ? 11.939 -20.645 4.044 1.00 35.06 286 LEU A N 1
ATOM 2136 C CA . LEU A 1 286 ? 12.004 -19.182 3.874 1.00 35.06 286 LEU A CA 1
ATOM 2137 C C . LEU A 1 286 ? 13.398 -18.591 4.158 1.00 35.06 286 LEU A C 1
ATOM 2139 O O . LEU A 1 286 ? 13.852 -17.704 3.440 1.00 35.06 286 LEU A O 1
ATOM 2143 N N . ARG A 1 287 ? 14.165 -19.164 5.100 1.00 33.75 287 ARG A N 1
ATOM 2144 C CA . ARG A 1 287 ? 15.576 -18.766 5.319 1.00 33.75 287 ARG A CA 1
ATOM 2145 C C . ARG A 1 287 ? 16.499 -19.133 4.156 1.00 33.75 287 ARG A C 1
ATOM 2147 O O . ARG A 1 287 ? 17.564 -18.534 3.998 1.00 33.75 287 ARG A O 1
ATOM 2154 N N . THR A 1 288 ? 16.114 -20.122 3.354 1.00 30.78 288 THR A N 1
ATOM 2155 C CA . THR A 1 288 ? 16.975 -20.654 2.294 1.00 30.78 288 THR A CA 1
ATOM 2156 C C . THR A 1 288 ? 16.814 -19.869 0.988 1.00 30.78 288 THR A C 1
ATOM 2158 O O . THR A 1 288 ? 17.796 -19.707 0.269 1.00 30.78 288 THR A O 1
ATOM 2161 N N . ALA A 1 289 ? 15.639 -19.290 0.717 1.00 32.88 289 ALA A N 1
ATOM 2162 C CA . ALA A 1 289 ? 15.416 -18.477 -0.483 1.00 32.88 289 ALA A CA 1
ATOM 2163 C C . ALA A 1 289 ? 16.276 -17.195 -0.492 1.00 32.88 289 ALA A C 1
ATOM 2165 O O . ALA A 1 289 ? 16.982 -16.940 -1.467 1.00 32.88 289 ALA A O 1
ATOM 2166 N N . PHE A 1 290 ? 16.351 -16.470 0.632 1.00 30.44 290 PHE A N 1
ATOM 2167 C CA . PHE A 1 290 ? 17.214 -15.282 0.748 1.00 30.44 290 PHE A CA 1
ATOM 2168 C C . PHE A 1 290 ? 18.716 -15.607 0.861 1.00 30.44 290 PHE A C 1
ATOM 2170 O O . PHE A 1 290 ? 19.556 -14.783 0.509 1.00 30.44 290 PHE A O 1
ATOM 2177 N N . SER A 1 291 ? 19.081 -16.821 1.291 1.00 30.91 291 SER A N 1
ATOM 2178 C CA . SER A 1 291 ? 20.492 -17.234 1.387 1.00 30.91 291 SER A CA 1
ATOM 2179 C C . SER A 1 291 ? 21.057 -17.799 0.075 1.00 30.91 291 SER A C 1
ATOM 2181 O O . SER A 1 291 ? 22.267 -17.740 -0.141 1.00 30.91 291 SER A O 1
ATOM 2183 N N . ILE A 1 292 ? 20.218 -18.344 -0.817 1.00 30.67 292 ILE A N 1
ATOM 2184 C CA . ILE A 1 292 ? 20.669 -18.899 -2.107 1.00 30.67 292 ILE A CA 1
ATOM 2185 C C . ILE A 1 292 ? 20.831 -17.799 -3.168 1.00 30.67 292 ILE A C 1
ATOM 2187 O O . ILE A 1 292 ? 21.772 -17.873 -3.962 1.00 30.67 292 ILE A O 1
ATOM 2191 N N . ALA A 1 293 ? 20.011 -16.741 -3.143 1.00 29.92 293 ALA A N 1
ATOM 2192 C CA . ALA A 1 293 ? 20.155 -15.616 -4.074 1.00 29.92 293 ALA A CA 1
ATOM 2193 C C . ALA A 1 293 ? 21.498 -14.872 -3.901 1.00 29.92 293 ALA A C 1
ATOM 2195 O O . ALA A 1 293 ? 22.129 -14.495 -4.886 1.00 29.92 293 ALA A O 1
ATOM 2196 N N . ALA A 1 294 ? 22.019 -14.774 -2.672 1.00 33.28 294 ALA A N 1
ATOM 2197 C CA . ALA A 1 294 ? 23.308 -14.131 -2.392 1.00 33.28 294 ALA A CA 1
ATOM 2198 C C . ALA A 1 294 ? 24.552 -15.011 -2.675 1.00 33.28 294 ALA A C 1
ATOM 2200 O O . ALA A 1 294 ? 25.677 -14.510 -2.661 1.00 33.28 294 ALA A O 1
ATOM 2201 N N . LEU A 1 295 ? 24.387 -16.314 -2.946 1.00 29.95 295 LEU A N 1
ATOM 2202 C CA . LEU A 1 295 ? 25.497 -17.244 -3.230 1.00 29.95 295 LEU A CA 1
ATOM 2203 C C . LEU A 1 295 ? 25.565 -17.701 -4.700 1.00 29.95 295 LEU A C 1
ATOM 2205 O O . LEU A 1 295 ? 26.574 -18.281 -5.108 1.00 29.95 295 LEU A O 1
ATOM 2209 N N . GLY A 1 296 ? 24.545 -17.401 -5.511 1.00 29.95 296 GLY A N 1
ATOM 2210 C CA . GLY A 1 296 ? 24.477 -17.780 -6.929 1.00 29.95 296 GLY A CA 1
ATOM 2211 C C . GLY A 1 296 ? 25.458 -17.042 -7.851 1.00 29.95 296 GLY A C 1
ATOM 2212 O O . GLY A 1 296 ? 25.885 -17.610 -8.858 1.00 29.95 296 GLY A O 1
ATOM 2213 N N . ASP A 1 297 ? 25.892 -15.833 -7.483 1.00 34.22 297 ASP A N 1
ATOM 2214 C CA . ASP A 1 297 ? 26.783 -15.010 -8.318 1.00 34.22 297 ASP A CA 1
ATOM 2215 C C . ASP A 1 297 ? 28.279 -15.143 -7.985 1.00 34.22 297 ASP A C 1
ATOM 2217 O O . ASP A 1 297 ? 29.129 -14.696 -8.756 1.00 34.22 297 ASP A O 1
ATOM 2221 N N . TYR A 1 298 ? 28.639 -15.850 -6.907 1.00 34.00 298 TYR A N 1
ATOM 2222 C CA . TYR A 1 298 ? 30.045 -16.122 -6.566 1.00 34.00 298 TYR A CA 1
ATOM 2223 C C . TYR A 1 298 ? 30.579 -17.465 -7.098 1.00 34.00 298 TYR A C 1
ATOM 2225 O O . TYR A 1 298 ? 31.774 -17.733 -6.983 1.00 34.00 298 TYR A O 1
ATOM 2233 N N . GLN A 1 299 ? 29.739 -18.297 -7.730 1.00 32.47 299 GLN A N 1
ATOM 2234 C CA . GLN A 1 299 ? 30.154 -19.589 -8.308 1.00 32.47 299 GLN A CA 1
ATOM 2235 C C . GLN A 1 299 ? 30.160 -19.647 -9.847 1.00 32.47 299 GLN A C 1
ATOM 2237 O O . GLN A 1 299 ? 30.539 -20.672 -10.412 1.00 32.47 299 GLN A O 1
ATOM 2242 N N . ARG A 1 300 ? 29.850 -18.549 -10.554 1.00 31.47 300 ARG A N 1
ATOM 2243 C CA . ARG A 1 300 ? 29.998 -18.462 -12.027 1.00 31.47 300 ARG A CA 1
ATOM 2244 C C . ARG A 1 300 ? 31.301 -17.824 -12.520 1.00 31.47 300 ARG A C 1
ATOM 2246 O O . ARG A 1 300 ? 31.467 -17.632 -13.722 1.00 31.47 300 ARG A O 1
ATOM 2253 N N . ALA A 1 301 ? 32.256 -17.574 -11.627 1.00 35.94 301 ALA A N 1
ATOM 2254 C CA . ALA A 1 301 ? 33.606 -17.140 -11.978 1.00 35.94 301 ALA A CA 1
ATOM 2255 C C . ALA A 1 301 ? 34.651 -17.974 -11.222 1.00 35.94 301 ALA A C 1
ATOM 2257 O O . ALA A 1 301 ? 35.210 -17.534 -10.224 1.00 35.94 301 ALA A O 1
ATOM 2258 N N . GLY A 1 302 ? 34.923 -19.196 -11.687 1.00 29.61 302 GLY A N 1
ATOM 2259 C CA . GLY A 1 302 ? 36.035 -19.970 -11.133 1.00 29.61 302 GLY A CA 1
ATOM 2260 C C . GLY A 1 302 ? 35.962 -21.466 -11.380 1.00 29.61 302 GLY A C 1
ATOM 2261 O O . GLY A 1 302 ? 35.675 -22.222 -10.464 1.00 29.61 302 GLY A O 1
ATOM 2262 N N . THR A 1 303 ? 36.268 -21.907 -12.599 1.00 29.23 303 THR A N 1
ATOM 2263 C CA . THR A 1 303 ? 36.846 -23.242 -12.848 1.00 29.23 303 THR A CA 1
ATOM 2264 C C . THR A 1 303 ? 37.509 -23.267 -14.222 1.00 29.23 303 THR A C 1
ATOM 2266 O O . THR A 1 303 ? 36.993 -23.821 -15.179 1.00 29.23 303 THR A O 1
ATOM 2269 N N . THR A 1 304 ? 38.691 -22.659 -14.301 1.00 28.97 304 THR A N 1
ATOM 2270 C CA . THR A 1 304 ? 39.827 -23.206 -15.058 1.00 28.97 304 THR A CA 1
ATOM 2271 C C . THR A 1 304 ? 41.096 -22.656 -14.422 1.00 28.97 304 THR A C 1
ATOM 2273 O O . THR A 1 304 ? 41.637 -21.639 -14.847 1.00 28.97 304 THR A O 1
ATOM 2276 N N . VAL A 1 305 ? 41.542 -23.321 -13.360 1.00 29.28 305 VAL A N 1
ATOM 2277 C CA . VAL A 1 305 ? 42.941 -23.298 -12.937 1.00 29.28 305 VAL A CA 1
ATOM 2278 C C . VAL A 1 305 ? 43.442 -24.716 -13.155 1.00 29.28 305 VAL A C 1
ATOM 2280 O O . VAL A 1 305 ? 43.081 -25.601 -12.393 1.00 29.28 305 VAL A O 1
ATOM 2283 N N . ASP A 1 306 ? 44.144 -24.941 -14.262 1.00 28.86 306 ASP A N 1
ATOM 2284 C CA . ASP A 1 306 ? 45.469 -25.568 -14.237 1.00 28.86 306 ASP A CA 1
ATOM 2285 C C . ASP A 1 306 ? 46.020 -25.729 -15.656 1.00 28.86 306 ASP A C 1
ATOM 2287 O O . ASP A 1 306 ? 45.561 -26.563 -16.433 1.00 28.86 306 ASP A O 1
ATOM 2291 N N . ALA A 1 307 ? 47.035 -24.929 -15.975 1.00 28.62 307 ALA A N 1
ATOM 2292 C CA . ALA A 1 307 ? 48.231 -25.392 -16.666 1.00 28.62 307 ALA A CA 1
ATOM 2293 C C . ALA A 1 307 ? 49.275 -24.270 -16.637 1.00 28.62 307 ALA A C 1
ATOM 2295 O O . ALA A 1 307 ? 49.029 -23.175 -17.135 1.00 28.62 307 ALA A O 1
ATOM 2296 N N . THR A 1 308 ? 50.467 -24.599 -16.137 1.00 30.28 308 THR A N 1
ATOM 2297 C CA . THR A 1 308 ? 51.748 -23.877 -16.274 1.00 30.28 308 THR A CA 1
ATOM 2298 C C . THR A 1 308 ? 52.062 -22.751 -15.275 1.00 30.28 308 THR A C 1
ATOM 2300 O O . THR A 1 308 ? 52.208 -21.582 -15.615 1.00 30.28 308 THR A O 1
ATOM 2303 N N . MET A 1 309 ? 52.356 -23.151 -14.032 1.00 32.00 309 MET A N 1
ATOM 2304 C CA . MET A 1 309 ? 53.568 -22.645 -13.376 1.00 32.00 309 MET A CA 1
ATOM 2305 C C . MET A 1 309 ? 54.778 -23.302 -14.050 1.00 32.00 309 MET A C 1
ATOM 2307 O O . MET A 1 309 ? 54.995 -24.484 -13.830 1.00 32.00 309 MET A O 1
ATOM 2311 N N . GLU A 1 310 ? 55.534 -22.556 -14.859 1.00 29.36 310 GLU A N 1
ATOM 2312 C CA . GLU A 1 310 ? 57.001 -22.666 -14.994 1.00 29.36 310 GLU A CA 1
ATOM 2313 C C . GLU A 1 310 ? 57.523 -21.692 -16.066 1.00 29.36 310 GLU A C 1
ATOM 2315 O O . GLU A 1 310 ? 57.512 -21.982 -17.255 1.00 29.36 310 GLU A O 1
ATOM 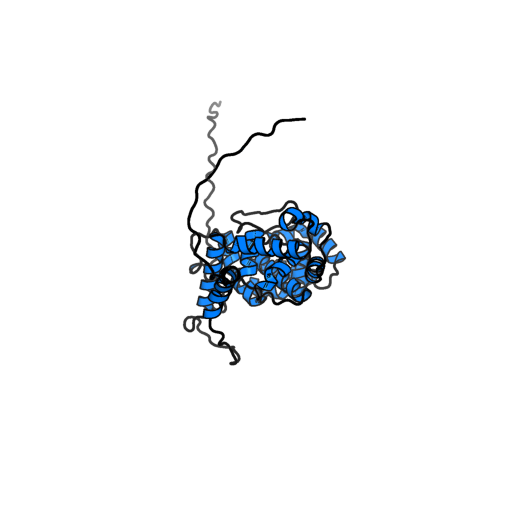2320 N N . GLN A 1 311 ? 57.963 -20.513 -15.617 1.00 30.52 311 GLN A N 1
ATOM 2321 C CA . GLN A 1 311 ? 59.050 -19.680 -16.166 1.00 30.52 311 GLN A CA 1
ATOM 2322 C C . GLN A 1 311 ? 59.098 -18.422 -15.278 1.00 30.52 311 GLN A C 1
ATOM 2324 O O . GLN A 1 311 ? 58.388 -17.450 -15.488 1.00 30.52 311 GLN A O 1
ATOM 2329 N N . GLN A 1 312 ? 59.692 -18.467 -14.086 1.00 30.44 312 GLN A N 1
ATOM 2330 C CA . GLN A 1 312 ? 61.137 -18.396 -13.869 1.00 30.44 312 GLN A CA 1
ATOM 2331 C C . GLN A 1 312 ? 61.819 -17.277 -14.689 1.00 30.44 312 GLN A C 1
ATOM 2333 O O . GLN A 1 312 ? 61.995 -17.387 -15.895 1.00 30.44 312 GLN A O 1
ATOM 2338 N N . PHE A 1 313 ? 62.285 -16.259 -13.951 1.00 29.59 313 PHE A N 1
ATOM 2339 C CA . PHE A 1 313 ? 63.386 -15.341 -14.278 1.00 29.59 313 PHE A CA 1
ATOM 2340 C C . PHE A 1 313 ? 63.180 -14.289 -15.391 1.00 29.59 313 PHE A C 1
ATOM 2342 O O . PHE A 1 313 ? 63.485 -14.547 -16.548 1.00 29.59 313 PHE A O 1
ATOM 2349 N N . ARG A 1 314 ? 62.926 -13.023 -15.005 1.00 28.17 314 ARG A N 1
ATOM 2350 C CA . ARG A 1 314 ? 63.910 -11.902 -15.059 1.00 28.17 314 ARG A CA 1
ATOM 2351 C C . ARG A 1 314 ? 63.251 -10.514 -14.995 1.00 28.17 314 ARG A C 1
ATOM 2353 O O . ARG A 1 314 ? 62.366 -10.197 -15.769 1.00 28.17 314 ARG A O 1
ATOM 2360 N N . GLN A 1 315 ? 63.777 -9.715 -14.063 1.00 31.98 315 GLN A N 1
ATOM 2361 C CA . GLN A 1 315 ? 64.206 -8.311 -14.182 1.00 31.98 315 GLN A CA 1
ATOM 2362 C C . GLN A 1 315 ? 63.395 -7.339 -15.061 1.00 31.98 315 GLN A C 1
ATOM 2364 O O . GLN A 1 315 ? 63.286 -7.493 -16.271 1.00 31.98 315 GLN A O 1
ATOM 2369 N N . ALA A 1 316 ? 62.987 -6.232 -14.435 1.00 39.97 316 ALA A N 1
ATOM 2370 C CA . ALA A 1 316 ? 62.611 -4.993 -15.108 1.00 39.97 316 ALA A CA 1
ATOM 2371 C C . ALA A 1 316 ? 63.749 -4.442 -15.995 1.00 39.97 316 ALA A C 1
ATOM 2373 O O . ALA A 1 316 ? 64.916 -4.494 -15.596 1.00 39.97 316 ALA A O 1
ATOM 2374 N N . PRO A 1 317 ? 63.405 -3.831 -17.141 1.00 38.53 317 PRO A N 1
ATOM 2375 C CA . PRO A 1 317 ? 64.055 -2.582 -17.549 1.00 38.53 317 PRO A CA 1
ATOM 2376 C C . PRO A 1 317 ? 63.027 -1.534 -18.035 1.00 38.53 317 PRO A C 1
ATOM 2378 O O . PRO A 1 317 ? 62.066 -1.851 -18.725 1.00 38.53 317 PRO A O 1
ATOM 2381 N N . ILE A 1 318 ? 63.078 -0.310 -17.501 1.00 35.62 318 ILE A N 1
ATOM 2382 C CA . ILE A 1 318 ? 63.689 0.892 -18.111 1.00 35.62 318 ILE A CA 1
ATOM 2383 C C . ILE A 1 318 ? 62.987 1.335 -19.408 1.00 35.62 318 ILE A C 1
ATOM 2385 O O . ILE A 1 318 ? 63.102 0.705 -20.455 1.00 35.62 318 ILE A O 1
ATOM 2389 N N . ALA A 1 319 ? 62.316 2.487 -19.327 1.00 42.53 319 ALA A N 1
ATOM 2390 C CA . ALA A 1 319 ? 61.817 3.241 -20.472 1.00 42.53 319 ALA A CA 1
ATOM 2391 C C . ALA A 1 319 ? 62.972 3.824 -21.313 1.00 42.53 319 ALA A C 1
ATOM 2393 O O . ALA A 1 319 ? 63.934 4.330 -20.728 1.00 42.53 319 ALA A O 1
ATOM 2394 N N . PRO A 1 320 ? 62.857 3.866 -22.654 1.00 42.56 320 PRO A N 1
ATOM 2395 C CA . PRO A 1 320 ? 63.646 4.764 -23.485 1.00 42.56 320 PRO A CA 1
ATOM 2396 C C . PRO A 1 320 ? 62.818 5.948 -24.035 1.00 42.56 320 PRO A C 1
ATOM 2398 O O . PRO A 1 320 ? 61.589 5.880 -24.103 1.00 42.56 320 PRO A O 1
ATOM 2401 N N . PRO A 1 321 ? 63.493 7.051 -24.411 1.00 42.91 321 PRO A N 1
ATOM 2402 C CA . PRO A 1 321 ? 62.882 8.332 -24.753 1.00 42.91 321 PRO A CA 1
ATOM 2403 C C . PRO A 1 321 ? 62.408 8.370 -26.211 1.00 42.91 321 PRO A C 1
ATOM 2405 O O . PRO A 1 321 ? 62.986 7.719 -27.078 1.00 42.91 321 PRO A O 1
ATOM 2408 N N . MET A 1 322 ? 61.406 9.200 -26.501 1.00 42.88 322 MET A N 1
ATOM 2409 C CA . MET A 1 322 ? 61.078 9.589 -27.876 1.00 42.88 322 MET A CA 1
ATOM 2410 C C . MET A 1 322 ? 61.916 10.809 -28.290 1.00 42.88 322 MET A C 1
ATOM 2412 O O . MET A 1 322 ? 61.831 11.837 -27.613 1.00 42.88 322 MET A O 1
ATOM 2416 N N . PRO A 1 323 ? 62.682 10.754 -29.394 1.00 40.91 323 PRO A N 1
ATOM 2417 C CA . PRO A 1 323 ? 63.119 11.939 -30.114 1.00 40.91 323 PRO A CA 1
ATOM 2418 C C . PRO A 1 323 ? 62.111 12.284 -31.218 1.00 40.91 323 PRO A C 1
ATOM 2420 O O . PRO A 1 323 ? 61.566 11.404 -31.884 1.00 40.91 323 PRO A O 1
ATOM 2423 N N . GLY A 1 324 ? 61.857 13.579 -31.382 1.00 41.53 324 GLY A N 1
ATOM 2424 C CA . GLY A 1 324 ? 60.944 14.107 -32.386 1.00 41.53 324 GLY A CA 1
ATOM 2425 C C . GLY A 1 324 ? 61.471 14.045 -33.820 1.00 41.53 324 GLY A C 1
ATOM 2426 O O . GLY A 1 324 ? 62.676 13.972 -34.067 1.00 41.53 324 GLY A O 1
ATOM 2427 N N . ALA A 1 325 ? 60.511 14.154 -34.733 1.00 36.66 325 ALA A N 1
ATOM 2428 C CA . ALA A 1 325 ? 60.580 14.854 -36.008 1.00 36.66 325 ALA A CA 1
ATOM 2429 C C . ALA A 1 325 ? 59.189 15.455 -36.259 1.00 36.66 325 ALA A C 1
ATOM 2431 O O . ALA A 1 325 ? 58.200 14.763 -35.919 1.00 36.66 325 ALA A O 1
#

Solvent-accessible surface area (backbone atoms only — not comparable to full-atom values): 19397 Å² total; per-residue (Å²): 136,89,87,86,82,79,84,87,72,81,84,79,77,73,74,76,82,76,85,80,73,73,85,75,85,78,79,97,79,82,90,73,64,53,78,87,79,55,70,87,88,54,50,73,59,42,48,41,33,60,55,40,42,63,59,29,19,67,76,44,53,30,30,59,67,54,53,50,9,44,24,30,58,57,33,68,58,36,90,61,90,76,51,72,48,99,87,68,23,26,25,50,59,38,55,41,67,63,58,48,48,58,36,25,22,76,45,10,63,64,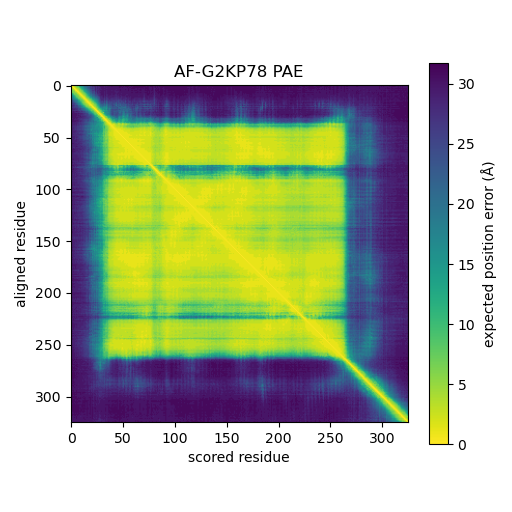54,18,52,59,32,39,77,67,71,38,45,78,58,14,56,55,35,38,59,46,12,79,68,34,53,87,48,53,76,66,53,46,54,54,48,43,71,76,40,47,70,65,52,46,59,38,30,58,32,42,50,57,30,46,41,47,49,33,49,40,45,35,57,31,16,65,74,64,75,46,58,54,57,43,76,89,33,42,22,52,34,51,34,14,70,66,44,35,48,76,34,27,47,32,30,76,73,63,33,53,58,77,55,70,48,40,62,75,41,34,90,62,34,46,95,45,54,16,70,54,31,41,52,31,40,37,52,47,27,50,54,26,43,71,33,73,66,33,44,52,52,47,53,52,46,51,54,50,53,51,61,75,68,49,89,84,81,67,96,68,93,75,86,73,81,90,75,86,91,82,80,71,79,76,55,69,68,46,58,69,54,47,67,76,53,60,75,71,69,79,72,82,88,86,87,85,85,78,93,85,79,82,90,80,82,90,79,84,88,84,85,86,81,89,132

Nearest PDB structures (foldseek):
  3kfl-assembly1_A  TM=1.933E-01  e=8.800E+00  Leishmania major